Protein AF-A0A2D5EZF1-F1 (afdb_monomer_lite)

pLDDT: mean 83.91, std 13.21, range [35.22, 98.06]

Foldseek 3Di:
DVQLVVLQVQLQVCQLVVVLQSSLVSLQVSLVVCVVVVHPCSLVSQLSSLLSQLLVVHHSLVSLVVSLVVCVVPHDNLSSLLSLLSSLLSCLLVVNLPPRLVSNVVSLVSCCVPPVVSSLLSLLSVLVSCVVLVVPVSSLVSLVCSLVVPDPCVVVSVQSVVCSVPPPPHDDDDRRHNSSVSSSSSSVVCVPCCDPPNDLQKEAELQQQWIQHVVGIDGCVVPQLLSQLRNVQLVCLNVVPPADALVNSCCSRPPPDDDDPVRSVVVLVVSLVVVLVVHCVVFWDQDPGHIHGHSSYHYDD

Radius of gyration: 23.84 Å; chains: 1; bounding box: 46×38×76 Å

Sequence (301 aa):
LAERRLRVLAGDIDSDRGDLRAAASQYEQAARRAEELGLKEALLHRGSAAVARWAAGEDGREALDEVIEALRTHAPPRMAAYFGAYRAMLRAADGDLQGPFEAIADSYPLLLEAYPRVAEVVMLFRGLGELRIGREAIGLRRVEEVAEGGGASEALARELLRWHRSPGEASRGPPRSLEERLLVAAIARGEEPAGADAEARWTVDRDGRWLEGPEGRVSLARRAVLRRLLARLAEAAWQSEGPVDVPTIVEATWPGERLLPDAAAARVYTAVRSLRKLGLEGALHTTGDGYALDPAVRVQG

Secondary structure (DSSP, 8-state):
-HHHHHHHHHHHHHHHHT-HHHHHHHHHHHHHHHHHTT-TTHHHHHHHHHHHHHHTTSS-HHHHHHHHHHHHHHS-HHHHHHHHHHHHHHHHHTT--SSSHHHHHHHHHHHHHH-HHHHHHHHHHHHHHHHHTT-HHHHHHHHHHHHHTT-TTHHHHHHHHHHHHSTT---SS--SSHHHHHHHHHHHTT-S---TTT--S-EEETTSSEEEETTEEEE-TT-HHHHHHHHHHHHHHHHT--PBPHHHHHHHHSTT----HHHHHHHHHHHHHHHIIIIITTTEEEETTEEEE-TTPEEE-

Structure (mmCIF, N/CA/C/O backbone):
data_AF-A0A2D5EZF1-F1
#
_entry.id   AF-A0A2D5EZF1-F1
#
loop_
_atom_site.group_PDB
_atom_site.id
_atom_site.type_symbol
_atom_site.label_atom_id
_atom_site.label_alt_id
_atom_site.label_comp_id
_atom_site.label_asym_id
_atom_site.label_entity_id
_atom_site.label_seq_id
_atom_site.pdbx_PDB_ins_code
_atom_site.Cartn_x
_atom_site.Cartn_y
_atom_site.Cartn_z
_atom_site.occupancy
_atom_site.B_iso_or_equiv
_atom_site.auth_seq_id
_atom_site.auth_comp_id
_atom_site.auth_asym_id
_atom_site.auth_atom_id
_atom_site.pdbx_PDB_model_num
ATOM 1 N N . LEU A 1 1 ? -19.503 3.307 28.597 1.00 76.56 1 LEU A N 1
ATOM 2 C CA . LEU A 1 1 ? -19.432 4.281 27.476 1.00 76.56 1 LEU A CA 1
ATOM 3 C C . LEU A 1 1 ? -18.260 5.262 27.608 1.00 76.56 1 LEU A C 1
ATOM 5 O O . LEU A 1 1 ? -17.445 5.290 26.695 1.00 76.56 1 LEU A O 1
ATOM 9 N N . ALA A 1 2 ? -18.138 6.031 28.701 1.00 83.94 2 ALA A N 1
ATOM 10 C CA . ALA A 1 2 ? -17.037 6.995 28.887 1.00 83.94 2 ALA A CA 1
ATOM 11 C C . ALA A 1 2 ? -15.646 6.334 28.909 1.00 83.94 2 ALA A C 1
ATOM 13 O O . ALA A 1 2 ? -14.765 6.732 28.156 1.00 83.94 2 ALA A O 1
ATOM 14 N N . GLU A 1 3 ? -15.490 5.259 29.681 1.00 83.94 3 GLU A N 1
ATOM 15 C CA . GLU A 1 3 ? -14.245 4.482 29.761 1.00 83.94 3 GLU A CA 1
ATOM 16 C C . GLU A 1 3 ? -13.774 3.959 28.392 1.00 83.94 3 GLU A C 1
ATOM 18 O O . GLU A 1 3 ? -12.618 4.142 28.033 1.00 83.94 3 GLU A O 1
ATOM 23 N N . ARG A 1 4 ? -14.681 3.405 27.571 1.00 91.88 4 ARG A N 1
ATOM 24 C CA . ARG A 1 4 ? -14.382 2.975 26.189 1.00 91.88 4 ARG A CA 1
ATOM 25 C C . ARG A 1 4 ? -13.784 4.115 25.363 1.00 91.88 4 ARG A C 1
ATOM 27 O O . ARG A 1 4 ? -12.780 3.921 24.695 1.00 91.88 4 ARG A O 1
ATOM 34 N N . ARG A 1 5 ? -14.407 5.299 25.391 1.00 87.19 5 ARG A N 1
ATOM 35 C CA . ARG A 1 5 ? -13.935 6.462 24.619 1.00 87.19 5 ARG A CA 1
ATOM 36 C C . ARG A 1 5 ? -12.554 6.922 25.083 1.00 87.19 5 ARG A C 1
ATOM 38 O O . ARG A 1 5 ? -11.727 7.250 24.244 1.00 87.19 5 ARG A O 1
ATOM 45 N N . LEU A 1 6 ? -12.305 6.899 26.393 1.00 89.69 6 LEU A N 1
ATOM 46 C CA . LEU A 1 6 ? -10.990 7.207 26.956 1.00 89.69 6 LEU A CA 1
ATOM 47 C C . LEU A 1 6 ? -9.926 6.206 26.498 1.00 89.69 6 LEU A C 1
ATOM 49 O O . LEU A 1 6 ? -8.825 6.620 26.163 1.00 89.69 6 LEU A O 1
ATOM 53 N N . ARG A 1 7 ? -10.262 4.912 26.432 1.00 92.38 7 ARG A N 1
ATOM 54 C CA . ARG A 1 7 ? -9.357 3.875 25.913 1.00 92.38 7 ARG A CA 1
ATOM 55 C C . ARG A 1 7 ? -9.017 4.095 24.443 1.00 92.38 7 ARG A C 1
ATOM 57 O O . ARG A 1 7 ? -7.850 4.037 24.096 1.00 92.38 7 ARG A O 1
ATOM 64 N N . VAL A 1 8 ? -10.002 4.398 23.598 1.00 90.50 8 VAL A N 1
ATOM 65 C CA . VAL A 1 8 ? -9.750 4.695 22.174 1.00 90.50 8 VAL A CA 1
ATOM 66 C C . VAL A 1 8 ? -8.819 5.894 22.030 1.00 90.50 8 VAL A C 1
ATOM 68 O O . VAL A 1 8 ? -7.793 5.775 21.380 1.00 90.50 8 VAL A O 1
ATOM 71 N N . LEU A 1 9 ? -9.116 6.998 22.724 1.00 90.81 9 LEU A N 1
ATOM 72 C CA . LEU A 1 9 ? -8.278 8.196 22.681 1.00 90.81 9 LEU A CA 1
ATOM 73 C C . LEU A 1 9 ? -6.854 7.929 23.193 1.00 90.81 9 LEU A C 1
ATOM 75 O O . LEU A 1 9 ? -5.893 8.450 22.640 1.00 90.81 9 LEU A O 1
ATOM 79 N N . ALA A 1 10 ? -6.709 7.122 24.248 1.00 89.38 10 ALA A N 1
ATOM 80 C CA . ALA A 1 10 ? -5.399 6.698 24.731 1.00 89.38 10 ALA A CA 1
ATOM 81 C C . ALA A 1 10 ? -4.659 5.861 23.677 1.00 89.38 10 ALA A C 1
ATOM 83 O O . ALA A 1 10 ? -3.477 6.088 23.457 1.00 89.38 10 ALA A O 1
ATOM 84 N N . GLY A 1 11 ? -5.362 4.955 22.990 1.00 91.19 11 GLY A N 1
ATOM 85 C CA . GLY A 1 11 ? -4.808 4.180 21.882 1.00 91.19 11 GLY A CA 1
ATOM 86 C C . GLY A 1 11 ? -4.329 5.057 20.726 1.00 91.19 11 GLY A C 1
ATOM 87 O O . GLY A 1 11 ? -3.222 4.845 20.233 1.00 91.19 11 GLY A O 1
ATOM 88 N N . ASP A 1 12 ? -5.111 6.072 20.348 1.00 89.06 12 ASP A N 1
ATOM 89 C CA . ASP A 1 12 ? -4.744 7.032 19.300 1.00 89.06 12 ASP A CA 1
ATOM 90 C C . ASP A 1 12 ? -3.466 7.795 19.695 1.00 89.06 12 ASP A C 1
ATOM 92 O O . ASP A 1 12 ? -2.518 7.880 18.917 1.00 89.06 12 ASP A O 1
ATOM 96 N N . ILE A 1 13 ? -3.394 8.271 20.945 1.00 88.38 13 ILE A N 1
ATOM 97 C CA . ILE A 1 13 ? -2.223 8.978 21.487 1.00 88.38 13 ILE A CA 1
ATOM 98 C C . ILE A 1 13 ? -0.984 8.075 21.531 1.00 88.38 13 ILE A C 1
ATOM 100 O O . ILE A 1 13 ? 0.102 8.512 21.151 1.00 88.38 13 ILE A O 1
ATOM 104 N N . ASP A 1 14 ? -1.123 6.838 22.009 1.00 90.12 14 ASP A N 1
ATOM 105 C CA . ASP A 1 14 ? -0.018 5.879 22.092 1.00 90.12 14 ASP A CA 1
ATOM 106 C C . ASP A 1 14 ? 0.485 5.526 20.677 1.00 90.12 14 ASP A C 1
ATOM 108 O O . ASP A 1 14 ? 1.690 5.501 20.422 1.00 90.12 14 ASP A O 1
ATOM 112 N N . SER A 1 15 ? -0.427 5.360 19.714 1.00 88.56 15 SER A N 1
ATOM 113 C CA . SER A 1 15 ? -0.114 5.137 18.296 1.00 88.56 15 SER A CA 1
ATOM 114 C C . SER A 1 15 ? 0.646 6.321 17.678 1.00 88.56 15 SER A C 1
ATOM 116 O O . SER A 1 15 ? 1.695 6.149 17.042 1.00 88.56 15 SER A O 1
ATOM 118 N N . ASP A 1 16 ? 0.184 7.543 17.943 1.00 84.75 16 ASP A N 1
ATOM 119 C CA . ASP A 1 16 ? 0.824 8.790 17.515 1.00 84.75 16 ASP A CA 1
ATOM 120 C C . ASP A 1 16 ? 2.150 9.074 18.230 1.00 84.75 16 ASP A C 1
ATOM 122 O O . ASP A 1 16 ? 2.918 9.917 17.770 1.00 84.75 16 ASP A O 1
ATOM 126 N N . ARG A 1 17 ? 2.479 8.357 19.309 1.00 85.12 17 ARG A N 1
ATOM 127 C CA . ARG A 1 17 ? 3.810 8.374 19.944 1.00 85.12 17 ARG A CA 1
ATOM 128 C C . ARG A 1 17 ? 4.721 7.248 19.467 1.00 85.12 17 ARG A C 1
ATOM 130 O O . ARG A 1 17 ? 5.933 7.340 19.638 1.00 85.12 17 ARG A O 1
ATOM 137 N N . GLY A 1 18 ? 4.160 6.234 18.812 1.00 86.56 18 GLY A N 1
ATOM 138 C CA . GLY A 1 18 ? 4.879 5.028 18.405 1.00 86.56 18 GLY A CA 1
ATOM 139 C C . GLY A 1 18 ? 4.909 3.935 19.478 1.00 86.56 18 GLY A C 1
ATOM 140 O O . GLY A 1 18 ? 5.578 2.923 19.284 1.00 86.56 18 GLY A O 1
ATOM 141 N N . ASP A 1 19 ? 4.152 4.083 20.565 1.00 92.94 19 ASP A N 1
ATOM 142 C CA . ASP A 1 19 ? 3.987 3.073 21.614 1.00 92.94 19 ASP A CA 1
ATOM 143 C C . ASP A 1 19 ? 2.961 2.010 21.173 1.00 92.94 19 ASP A C 1
ATOM 145 O O . ASP A 1 19 ? 1.927 1.784 21.801 1.00 92.94 19 ASP A O 1
ATOM 149 N N . LEU A 1 20 ? 3.234 1.341 20.050 1.00 94.25 20 LEU A N 1
ATOM 150 C CA . LEU A 1 20 ? 2.255 0.534 19.306 1.00 94.25 20 LEU A CA 1
ATOM 151 C C . LEU A 1 20 ? 1.687 -0.651 20.104 1.00 94.25 20 LEU A C 1
ATOM 153 O O . LEU A 1 20 ? 0.509 -0.980 19.972 1.00 94.25 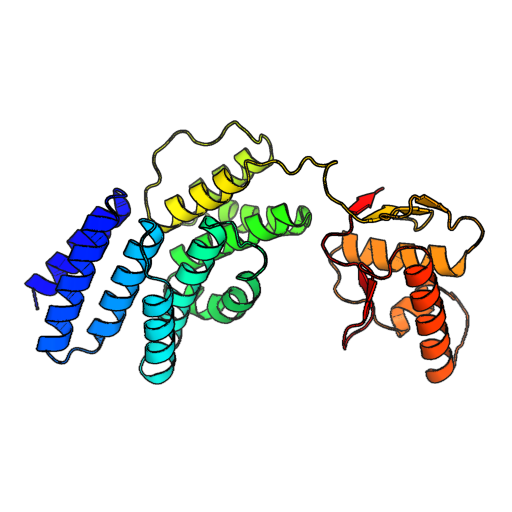20 LEU A O 1
ATOM 157 N N . ARG A 1 21 ? 2.483 -1.251 20.997 1.00 95.69 21 ARG A N 1
ATOM 158 C CA . ARG A 1 21 ? 2.002 -2.291 21.926 1.00 95.69 21 ARG A CA 1
ATOM 159 C C . ARG A 1 21 ? 1.019 -1.743 22.958 1.00 95.69 21 ARG A C 1
ATOM 161 O O . ARG A 1 21 ? 0.035 -2.404 23.290 1.00 95.69 21 ARG A O 1
ATOM 168 N N . ALA A 1 22 ? 1.283 -0.540 23.469 1.00 94.62 22 ALA A N 1
ATOM 169 C CA . ALA A 1 22 ? 0.370 0.127 24.388 1.00 94.62 22 ALA A CA 1
ATOM 170 C C . ALA A 1 22 ? -0.929 0.474 23.654 1.00 94.62 22 ALA A C 1
ATOM 172 O O . ALA A 1 22 ? -2.001 0.089 24.123 1.00 94.62 22 ALA A O 1
ATOM 173 N N . ALA A 1 23 ? -0.825 1.048 22.452 1.00 95.94 23 ALA A N 1
ATOM 174 C CA . ALA A 1 23 ? -1.968 1.349 21.597 1.00 95.94 23 ALA A CA 1
ATOM 175 C C . ALA A 1 23 ? -2.846 0.114 21.344 1.00 95.94 23 ALA A C 1
ATOM 177 O O . ALA A 1 23 ? -4.051 0.147 21.602 1.00 95.94 23 ALA A O 1
ATOM 178 N N . ALA A 1 24 ? -2.236 -1.006 20.935 1.00 97.19 24 ALA A N 1
ATOM 179 C CA . ALA A 1 24 ? -2.923 -2.282 20.749 1.00 97.19 24 ALA A CA 1
ATOM 180 C C . ALA A 1 24 ? -3.707 -2.699 22.001 1.00 97.19 24 ALA A C 1
ATOM 182 O O . ALA A 1 24 ? -4.905 -2.968 21.920 1.00 97.19 24 ALA A O 1
ATOM 183 N N . SER A 1 25 ? -3.067 -2.671 23.174 1.00 97.31 25 SER A N 1
ATOM 184 C CA . SER A 1 25 ? -3.716 -3.008 24.445 1.00 97.31 25 SER A CA 1
ATOM 185 C C . SER A 1 25 ? -4.907 -2.096 24.767 1.00 97.31 25 SER A C 1
ATOM 187 O O . SER A 1 25 ? -5.943 -2.579 25.239 1.00 97.31 25 SER A O 1
ATOM 189 N N . GLN A 1 26 ? -4.807 -0.789 24.495 1.00 97.56 26 GLN A N 1
ATOM 190 C CA . GLN A 1 26 ? -5.923 0.140 24.699 1.00 97.56 26 GLN A CA 1
ATOM 191 C C . GLN A 1 26 ? -7.100 -0.176 23.766 1.00 97.56 26 GLN A C 1
ATOM 193 O O . GLN A 1 26 ? -8.249 -0.227 24.220 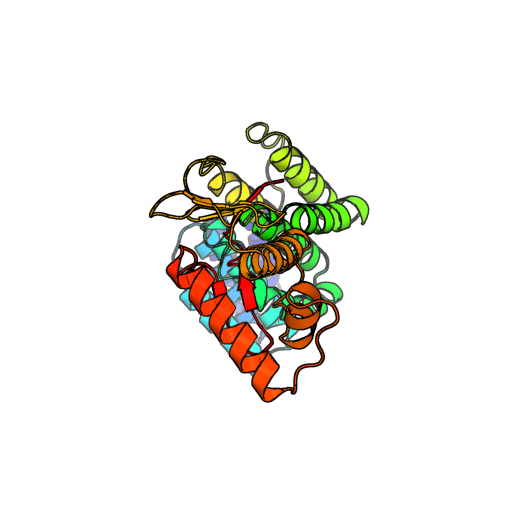1.00 97.56 26 GLN A O 1
ATOM 198 N N . TYR A 1 27 ? -6.829 -0.438 22.485 1.00 97.69 27 TYR A N 1
ATOM 199 C CA . TYR A 1 27 ? -7.859 -0.792 21.509 1.00 97.69 27 TYR A CA 1
ATOM 200 C C . TYR A 1 27 ? -8.529 -2.129 21.830 1.00 97.69 27 TYR A C 1
ATOM 202 O O . TYR A 1 27 ? -9.753 -2.223 21.766 1.00 97.69 27 TYR A O 1
ATOM 210 N N . GLU A 1 28 ? -7.776 -3.143 22.260 1.00 97.06 28 GLU A N 1
ATOM 211 C CA . GLU A 1 28 ? -8.339 -4.430 22.683 1.00 97.06 28 GLU A CA 1
ATOM 212 C C . GLU A 1 28 ? -9.256 -4.281 23.906 1.00 97.06 28 GLU A C 1
ATOM 214 O O . GLU A 1 28 ? -10.323 -4.892 23.975 1.00 97.06 28 GLU A O 1
ATOM 219 N N . GLN A 1 29 ? -8.878 -3.441 24.874 1.00 97.06 29 GLN A N 1
ATOM 220 C CA . GLN A 1 29 ? -9.728 -3.135 26.027 1.00 97.06 29 GLN A CA 1
ATOM 221 C C . GLN A 1 29 ? -11.002 -2.389 25.609 1.00 97.06 29 GLN A C 1
ATOM 223 O O . GLN A 1 29 ? -12.090 -2.698 26.103 1.00 97.06 29 GLN A O 1
ATOM 228 N N . ALA A 1 30 ? -10.894 -1.441 24.673 1.00 96.88 30 ALA A N 1
ATOM 229 C CA . ALA A 1 30 ? -12.051 -0.752 24.108 1.00 96.88 30 ALA A CA 1
ATOM 230 C C . ALA A 1 30 ? -12.979 -1.711 23.344 1.00 96.88 30 ALA A C 1
ATOM 232 O O . ALA A 1 30 ? -14.201 -1.606 23.479 1.00 96.88 30 ALA A O 1
ATOM 233 N N . ALA A 1 31 ? -12.410 -2.654 22.587 1.00 96.69 31 ALA A N 1
ATOM 234 C CA . ALA A 1 31 ? -13.133 -3.690 21.860 1.00 96.69 31 ALA A CA 1
ATOM 235 C C . ALA A 1 31 ? -13.916 -4.597 22.811 1.00 96.69 31 ALA A C 1
ATOM 237 O O . ALA A 1 31 ? -15.139 -4.650 22.703 1.00 96.69 31 ALA A O 1
ATOM 238 N N . ARG A 1 32 ? -13.248 -5.202 23.805 1.00 96.75 32 ARG A N 1
ATOM 239 C CA . ARG A 1 32 ? -13.901 -6.053 24.817 1.00 96.75 32 ARG A CA 1
ATOM 240 C C . ARG A 1 32 ? -15.056 -5.324 25.495 1.00 96.75 32 ARG A C 1
ATOM 242 O O . ARG A 1 32 ? -16.159 -5.851 25.604 1.00 96.75 32 ARG A O 1
ATOM 249 N N . ARG A 1 33 ? -14.843 -4.059 25.872 1.00 95.88 33 ARG A N 1
ATOM 250 C CA . ARG A 1 33 ? -15.896 -3.267 26.513 1.00 95.88 33 ARG A CA 1
ATOM 251 C C . ARG A 1 33 ? -17.068 -2.958 25.580 1.00 95.88 33 ARG A C 1
ATOM 253 O O . ARG A 1 33 ? -18.195 -2.827 26.047 1.00 95.88 33 ARG A O 1
ATOM 260 N N . ALA A 1 34 ? -16.822 -2.781 24.284 1.00 94.50 34 ALA A N 1
ATOM 261 C CA . ALA A 1 34 ? -17.880 -2.592 23.297 1.00 94.50 34 ALA A CA 1
ATOM 262 C C . ALA A 1 34 ? -18.674 -3.888 23.061 1.00 94.50 34 ALA A C 1
ATOM 264 O O . ALA A 1 34 ? -19.898 -3.820 22.978 1.00 94.50 34 ALA A O 1
ATOM 265 N N . GLU A 1 35 ? -18.006 -5.045 23.030 1.00 94.94 35 GLU A N 1
ATOM 266 C CA . GLU A 1 35 ? -18.637 -6.368 22.899 1.00 94.94 35 GLU A CA 1
ATOM 267 C C . GLU A 1 35 ? -19.551 -6.680 24.087 1.00 94.94 35 GLU A C 1
ATOM 269 O O . GLU A 1 35 ? -20.714 -7.022 23.885 1.00 94.94 35 GLU A O 1
ATOM 274 N N . GLU A 1 36 ? -19.079 -6.459 25.319 1.00 95.75 36 GLU A N 1
ATOM 275 C CA . GLU A 1 36 ? -19.886 -6.606 26.544 1.00 95.75 36 GLU A CA 1
ATOM 276 C C . GLU A 1 36 ? -21.166 -5.758 26.526 1.00 95.75 36 GLU A C 1
ATOM 278 O O . GLU A 1 36 ? -22.164 -6.098 27.159 1.00 95.75 36 GLU A O 1
ATOM 283 N N . LEU A 1 37 ? -21.127 -4.625 25.823 1.00 94.38 37 LEU A N 1
ATOM 284 C CA . LEU A 1 37 ? -22.245 -3.696 25.689 1.00 94.38 37 LEU A CA 1
ATOM 285 C C . LEU A 1 37 ? -23.087 -3.953 24.426 1.00 94.38 37 LEU A C 1
ATOM 287 O O . LEU A 1 37 ? -24.026 -3.199 24.174 1.00 94.38 37 LEU A O 1
ATOM 291 N N . GLY A 1 38 ? -22.757 -4.971 23.623 1.00 92.69 38 GLY A N 1
ATOM 292 C CA . GLY A 1 38 ? -23.451 -5.293 22.372 1.00 92.69 38 GLY A CA 1
ATOM 293 C C . GLY A 1 38 ? -23.316 -4.215 21.290 1.00 92.69 38 GLY A C 1
ATOM 294 O O . GLY A 1 38 ? -24.211 -4.049 20.460 1.00 92.69 38 GLY A O 1
ATOM 295 N N . LEU A 1 39 ? -22.231 -3.437 21.315 1.00 91.75 39 LEU A N 1
ATOM 296 C CA . LEU A 1 39 ? -22.015 -2.301 20.420 1.00 91.75 39 LEU A CA 1
ATOM 297 C C . LEU A 1 39 ? -21.287 -2.734 19.145 1.00 91.75 39 LEU A C 1
ATOM 299 O O . LEU A 1 39 ? -20.261 -3.412 19.195 1.00 91.75 39 LEU A O 1
ATOM 303 N N . LYS A 1 40 ? -21.777 -2.274 17.988 1.00 86.81 40 LYS A N 1
ATOM 304 C CA . LYS A 1 40 ? -21.209 -2.616 16.672 1.00 86.81 40 LYS A CA 1
ATOM 305 C C . LYS A 1 40 ? -19.787 -2.079 16.482 1.00 86.81 40 LYS A C 1
ATOM 307 O O . LYS A 1 40 ? -19.018 -2.637 15.705 1.00 86.81 40 LYS A O 1
ATOM 312 N N . GLU A 1 41 ? -19.412 -1.029 17.211 1.00 88.94 41 GLU A N 1
ATOM 313 C CA . GLU A 1 41 ? -18.070 -0.436 17.167 1.00 88.94 41 GLU A CA 1
ATOM 314 C C . GLU A 1 41 ? -16.971 -1.356 17.719 1.00 88.94 41 GLU A C 1
ATOM 316 O O . GLU A 1 41 ? -15.793 -1.072 17.511 1.00 88.94 41 GLU A O 1
ATOM 321 N N . ALA A 1 42 ? -17.327 -2.472 18.365 1.00 94.25 42 ALA A N 1
ATOM 322 C CA . ALA A 1 42 ? -16.379 -3.514 18.751 1.00 94.25 42 ALA A CA 1
ATOM 323 C C . ALA A 1 42 ? -15.469 -3.940 17.589 1.00 94.25 42 ALA A C 1
ATOM 325 O O . ALA A 1 42 ? -14.253 -4.015 17.757 1.00 94.25 42 ALA A O 1
ATOM 326 N N . LEU A 1 43 ? -16.045 -4.131 16.396 1.00 94.12 43 LEU A N 1
ATOM 327 C CA . LEU A 1 43 ? -15.295 -4.507 15.194 1.00 94.12 43 LEU A CA 1
ATOM 328 C C . LEU A 1 43 ? -14.261 -3.447 14.796 1.00 94.12 43 LEU A C 1
ATOM 330 O O . LEU A 1 43 ? -13.155 -3.795 14.394 1.00 94.12 43 LEU A O 1
ATOM 334 N N . LEU A 1 44 ? -14.585 -2.160 14.958 1.00 94.25 44 LEU A N 1
ATOM 335 C CA . LEU A 1 44 ? -13.659 -1.069 14.644 1.00 94.25 44 LEU A CA 1
ATOM 336 C C . LEU A 1 44 ? -12.464 -1.083 15.601 1.00 94.25 44 LEU A C 1
ATOM 338 O O . LEU A 1 44 ? -11.321 -0.992 15.169 1.00 94.25 44 LEU A O 1
ATOM 342 N N . HIS A 1 45 ? -12.718 -1.258 16.899 1.00 96.25 45 HIS A N 1
ATOM 343 C CA . HIS A 1 45 ? -11.653 -1.315 17.900 1.00 96.25 45 HIS A CA 1
ATOM 344 C C . HIS A 1 45 ? -10.775 -2.565 17.742 1.00 96.25 45 HIS A C 1
ATOM 346 O O . HIS A 1 45 ? -9.560 -2.475 17.906 1.00 96.25 45 HIS A O 1
ATOM 352 N N . ARG A 1 46 ? -11.352 -3.709 17.344 1.00 97.25 46 ARG A N 1
ATOM 353 C CA . ARG A 1 46 ? -10.577 -4.904 16.966 1.00 97.25 46 ARG A CA 1
ATOM 354 C C . ARG A 1 46 ? -9.680 -4.645 15.758 1.00 97.25 46 ARG A C 1
ATOM 356 O O . ARG A 1 46 ? -8.522 -5.048 15.780 1.00 97.25 46 ARG A O 1
ATOM 363 N N . GLY A 1 47 ? -10.185 -3.944 14.743 1.00 96.94 47 GLY A N 1
ATOM 364 C CA . GLY A 1 47 ? -9.389 -3.543 13.583 1.00 96.94 47 GLY A CA 1
ATOM 365 C C . GLY A 1 47 ? -8.200 -2.665 13.973 1.00 96.94 47 GLY A C 1
ATOM 366 O O . GLY A 1 47 ? -7.072 -2.966 13.593 1.00 96.94 47 GLY A O 1
ATOM 367 N N . SER A 1 48 ? -8.420 -1.631 14.793 1.00 97.25 48 SER A N 1
ATOM 368 C CA . SER A 1 48 ? -7.341 -0.757 15.283 1.00 97.25 48 SER A CA 1
ATOM 369 C C . SER A 1 48 ? -6.306 -1.518 16.118 1.00 97.25 48 SER A C 1
ATOM 371 O O . SER A 1 48 ? -5.108 -1.287 15.966 1.00 97.25 48 SER A O 1
ATOM 373 N N . ALA A 1 49 ? -6.742 -2.470 16.951 1.00 97.88 49 ALA A N 1
ATOM 374 C CA . ALA A 1 49 ? -5.839 -3.350 17.692 1.00 97.88 49 ALA A CA 1
ATOM 375 C C . ALA A 1 49 ? -4.979 -4.216 16.759 1.00 97.88 49 ALA A C 1
ATOM 377 O O . ALA A 1 49 ? -3.766 -4.290 16.939 1.00 97.88 49 ALA A O 1
ATOM 378 N N . ALA A 1 50 ? -5.590 -4.839 15.748 1.00 98.06 50 ALA A N 1
ATOM 379 C CA . ALA A 1 50 ? -4.889 -5.680 14.781 1.00 98.06 50 ALA A CA 1
ATOM 380 C C . ALA A 1 50 ? -3.858 -4.881 13.963 1.00 98.06 50 ALA A C 1
ATOM 382 O O . ALA A 1 50 ? -2.720 -5.324 13.800 1.00 98.06 50 ALA A O 1
ATOM 383 N N . VAL A 1 51 ? -4.223 -3.668 13.531 1.00 97.00 51 VAL A N 1
ATOM 384 C CA . VAL A 1 51 ? -3.311 -2.715 12.876 1.00 97.00 51 VAL A CA 1
ATOM 385 C C . VAL A 1 51 ? -2.128 -2.372 13.784 1.00 97.00 51 VAL A C 1
ATOM 387 O O . VAL A 1 51 ? -0.982 -2.476 13.351 1.00 97.00 51 VAL A O 1
ATOM 390 N N . ALA A 1 52 ? -2.383 -2.004 15.044 1.00 96.69 52 ALA A N 1
ATOM 391 C CA . ALA A 1 52 ? -1.331 -1.633 15.990 1.00 96.69 52 ALA A CA 1
ATOM 392 C C . ALA A 1 52 ? -0.386 -2.806 16.310 1.00 96.69 52 ALA A C 1
ATOM 394 O O . ALA A 1 52 ? 0.825 -2.610 16.380 1.00 96.69 52 ALA A O 1
ATOM 395 N N . ARG A 1 53 ? -0.915 -4.031 16.436 1.00 96.81 53 ARG A N 1
ATOM 396 C CA . ARG A 1 53 ? -0.115 -5.253 16.639 1.00 96.81 53 ARG A CA 1
ATOM 397 C C . ARG A 1 53 ? 0.799 -5.533 15.459 1.00 96.81 53 ARG A C 1
ATOM 399 O O . ARG A 1 53 ? 1.998 -5.702 15.653 1.00 96.81 53 ARG A O 1
ATOM 406 N N . TRP A 1 54 ? 0.260 -5.514 14.242 1.00 95.44 54 TRP A N 1
ATOM 407 C CA . TRP A 1 54 ? 1.082 -5.727 13.055 1.00 95.44 54 TRP A CA 1
ATOM 408 C C . TRP A 1 54 ? 2.143 -4.630 12.915 1.00 95.44 54 TRP A C 1
ATOM 410 O O . TRP A 1 54 ? 3.318 -4.934 12.727 1.00 95.44 54 TRP A O 1
ATOM 420 N N . ALA A 1 55 ? 1.779 -3.364 13.122 1.00 93.62 55 ALA A N 1
ATOM 421 C CA . ALA A 1 55 ? 2.746 -2.269 13.119 1.00 93.62 55 ALA A CA 1
ATOM 422 C C . ALA A 1 55 ? 3.849 -2.440 14.190 1.00 93.62 55 ALA A C 1
ATOM 424 O O . ALA A 1 55 ? 4.981 -2.013 13.975 1.00 93.62 55 ALA A O 1
ATOM 425 N N . ALA A 1 56 ? 3.544 -3.082 15.325 1.00 92.38 56 ALA A N 1
ATOM 426 C CA . ALA A 1 56 ? 4.504 -3.422 16.378 1.00 92.38 56 ALA A CA 1
ATOM 427 C C . ALA A 1 56 ? 5.386 -4.650 16.057 1.00 92.38 56 ALA A C 1
ATOM 429 O O . ALA A 1 56 ? 6.214 -5.037 16.886 1.00 92.38 56 ALA A O 1
ATOM 430 N N . GLY A 1 57 ? 5.212 -5.274 14.886 1.00 90.94 57 GLY A N 1
ATOM 431 C CA . GLY A 1 57 ? 5.899 -6.505 14.487 1.00 90.94 57 GLY A CA 1
ATOM 432 C C . GLY A 1 57 ? 5.314 -7.777 15.109 1.00 90.94 57 GLY A C 1
ATOM 433 O O . GLY A 1 57 ? 5.973 -8.814 15.113 1.00 90.94 57 GLY A O 1
ATOM 434 N N . GLU A 1 58 ? 4.104 -7.707 15.663 1.00 93.06 58 GLU A N 1
ATOM 435 C CA . GLU A 1 58 ? 3.383 -8.849 16.226 1.00 93.06 58 GLU A CA 1
ATOM 436 C C . GLU A 1 58 ? 2.390 -9.430 15.215 1.00 93.06 58 GLU A C 1
ATOM 438 O O . GLU A 1 58 ? 2.053 -8.807 14.206 1.00 93.06 58 GLU A O 1
ATOM 443 N N . ASP A 1 59 ? 1.884 -10.632 15.493 1.00 89.19 59 ASP A N 1
ATOM 444 C CA . ASP A 1 59 ? 0.834 -11.207 14.663 1.00 89.19 59 ASP A CA 1
ATOM 445 C C . ASP A 1 59 ? -0.485 -10.436 14.847 1.00 89.19 59 ASP A C 1
ATOM 447 O O . ASP A 1 59 ? -1.045 -10.345 15.951 1.00 89.19 59 ASP A O 1
ATOM 451 N N . GLY A 1 60 ? -0.943 -9.849 13.743 1.00 91.50 60 GLY A N 1
ATOM 452 C CA . GLY A 1 60 ? -2.212 -9.136 13.605 1.00 91.50 60 GLY A CA 1
ATOM 453 C C . GLY A 1 60 ? -2.800 -9.220 12.193 1.00 91.50 60 GLY A C 1
ATOM 454 O O . GLY A 1 60 ? -3.817 -8.585 11.928 1.00 91.50 60 GLY A O 1
ATOM 455 N N . ARG A 1 61 ? -2.183 -9.985 11.279 1.00 92.25 61 ARG A N 1
ATOM 456 C CA . ARG A 1 61 ? -2.581 -10.039 9.859 1.00 92.25 61 ARG A CA 1
ATOM 457 C C . ARG A 1 61 ? -3.922 -10.743 9.685 1.00 92.25 61 ARG A C 1
ATOM 459 O O . ARG A 1 61 ? -4.844 -10.161 9.123 1.00 92.25 61 ARG A O 1
ATOM 466 N N . GLU A 1 62 ? -4.032 -11.953 10.227 1.00 92.06 62 GLU A N 1
ATOM 467 C CA . GLU A 1 62 ? -5.252 -12.765 10.161 1.00 92.06 62 GLU A CA 1
ATOM 468 C C . GLU A 1 62 ? -6.418 -12.060 10.864 1.00 92.06 62 GLU A C 1
ATOM 470 O O . GLU A 1 62 ? -7.487 -11.889 10.284 1.00 92.06 62 GLU A O 1
ATOM 475 N N . ALA A 1 63 ? -6.177 -11.520 12.063 1.00 94.81 63 ALA A N 1
ATOM 476 C CA . ALA A 1 63 ? -7.179 -10.755 12.803 1.00 94.81 63 ALA A CA 1
ATOM 477 C C . ALA A 1 63 ? -7.675 -9.515 12.034 1.00 94.81 63 ALA A C 1
ATOM 479 O O . ALA A 1 63 ? -8.857 -9.173 12.105 1.00 94.81 63 ALA A O 1
ATOM 480 N N . LEU A 1 64 ? -6.792 -8.829 11.299 1.00 95.38 64 LEU A N 1
ATOM 481 C CA . LEU A 1 64 ? -7.182 -7.694 10.464 1.00 95.38 64 LEU A CA 1
ATOM 482 C C . LEU A 1 64 ? -8.013 -8.144 9.254 1.00 95.38 64 LEU A C 1
ATOM 484 O O . LEU A 1 64 ? -9.007 -7.494 8.930 1.00 95.38 64 LEU A O 1
ATOM 488 N N . ASP A 1 65 ? -7.642 -9.255 8.615 1.00 93.88 65 ASP A N 1
ATOM 489 C CA . ASP A 1 65 ? -8.388 -9.826 7.490 1.00 93.88 65 ASP A CA 1
ATOM 490 C C . ASP A 1 65 ? -9.802 -10.271 7.909 1.00 93.88 65 ASP A C 1
ATOM 492 O O . ASP A 1 65 ? -10.773 -9.938 7.225 1.00 93.88 65 ASP A O 1
ATOM 496 N N . GLU A 1 66 ? -9.947 -10.913 9.072 1.00 95.56 66 GLU A N 1
ATOM 497 C CA . GLU A 1 66 ? -11.253 -11.257 9.655 1.00 95.56 66 GLU A CA 1
ATOM 498 C C . GLU A 1 66 ? -12.126 -10.020 9.902 1.00 95.56 66 GLU A C 1
ATOM 500 O O . GLU A 1 66 ? -13.319 -10.013 9.588 1.00 95.56 66 GLU A O 1
ATOM 505 N N . VAL A 1 67 ? -11.541 -8.952 10.458 1.00 96.25 67 VAL A N 1
ATOM 506 C CA . VAL A 1 67 ? -12.265 -7.698 10.711 1.00 96.25 67 VAL A CA 1
ATOM 507 C C . VAL A 1 67 ? -12.733 -7.071 9.402 1.00 96.25 67 VAL A C 1
ATOM 509 O O . VAL A 1 67 ? -13.886 -6.648 9.313 1.00 96.25 67 VAL A O 1
ATOM 512 N N . ILE A 1 68 ? -11.873 -7.018 8.382 1.00 93.12 68 ILE A N 1
ATOM 513 C CA . ILE A 1 68 ? -12.235 -6.480 7.064 1.00 93.12 68 ILE A CA 1
ATOM 514 C C . ILE A 1 68 ? -13.425 -7.253 6.487 1.00 93.12 68 ILE A C 1
ATOM 516 O O . ILE A 1 68 ? -14.378 -6.632 6.010 1.00 93.12 68 ILE A O 1
ATOM 520 N N . GLU A 1 69 ? -13.411 -8.583 6.567 1.00 94.12 69 GLU A N 1
ATOM 521 C CA . GLU A 1 69 ? -14.487 -9.419 6.033 1.00 94.12 69 GLU A CA 1
ATOM 522 C C . GLU A 1 69 ? -15.808 -9.248 6.801 1.00 94.12 69 GLU A C 1
ATOM 524 O O . GLU A 1 69 ? -16.878 -9.067 6.206 1.00 94.12 69 GLU A O 1
ATOM 529 N N . ALA A 1 70 ? -15.740 -9.176 8.131 1.00 94.44 70 ALA A N 1
ATOM 530 C CA . ALA A 1 70 ? -16.904 -8.874 8.959 1.00 94.44 70 ALA A CA 1
ATOM 531 C C . ALA A 1 70 ? -17.492 -7.486 8.638 1.00 94.44 70 ALA A C 1
ATOM 533 O O . ALA A 1 70 ? -18.713 -7.322 8.553 1.00 94.44 70 ALA A O 1
ATOM 534 N N . LEU A 1 71 ? -16.639 -6.479 8.418 1.00 93.06 71 LEU A N 1
ATOM 535 C CA . LEU A 1 71 ? -17.070 -5.123 8.074 1.00 93.06 71 LEU A CA 1
ATOM 536 C C . LEU A 1 71 ? -17.714 -5.050 6.688 1.00 93.06 71 LEU A C 1
ATOM 538 O O . LEU A 1 71 ? -18.707 -4.341 6.543 1.00 93.06 71 LEU A O 1
ATOM 542 N N . ARG A 1 72 ? -17.219 -5.798 5.694 1.00 91.69 72 ARG A N 1
ATOM 543 C CA . ARG A 1 72 ? -17.873 -5.889 4.375 1.00 91.69 72 ARG A CA 1
ATOM 544 C C . ARG A 1 72 ? -19.303 -6.409 4.472 1.00 91.69 72 ARG A C 1
ATOM 546 O O . ARG A 1 72 ? -20.165 -5.970 3.719 1.00 91.69 72 ARG A O 1
ATOM 553 N N . THR A 1 73 ? -19.548 -7.313 5.416 1.00 92.50 73 THR A N 1
ATOM 554 C CA . THR A 1 73 ? -20.860 -7.941 5.602 1.00 92.50 73 THR A CA 1
ATOM 555 C C . THR A 1 73 ? -21.813 -7.068 6.426 1.00 92.50 73 THR A C 1
ATOM 557 O O . THR A 1 73 ? -23.022 -7.063 6.188 1.00 92.50 73 THR A O 1
ATOM 560 N N . HIS A 1 74 ? -21.299 -6.329 7.416 1.00 88.44 74 HIS A N 1
ATOM 561 C CA . HIS A 1 74 ? -22.134 -5.746 8.477 1.00 88.44 74 HIS A CA 1
ATOM 562 C C . HIS A 1 74 ? -21.999 -4.231 8.683 1.00 88.44 74 HIS A C 1
ATOM 564 O O . HIS A 1 74 ? -22.711 -3.671 9.526 1.00 88.44 74 HIS A O 1
ATOM 570 N N . ALA A 1 75 ? -21.113 -3.553 7.952 1.00 89.25 75 ALA A N 1
ATOM 571 C CA . ALA A 1 75 ? -20.833 -2.131 8.123 1.00 89.25 75 ALA A CA 1
ATOM 572 C C . ALA A 1 75 ? -20.880 -1.363 6.789 1.00 89.25 75 ALA A C 1
ATOM 574 O O . ALA A 1 75 ? -20.814 -1.959 5.715 1.00 89.25 75 ALA A O 1
ATOM 575 N N . PRO A 1 76 ? -20.991 -0.019 6.826 1.00 90.44 76 PRO A N 1
ATOM 576 C CA . PRO A 1 76 ? -20.857 0.795 5.624 1.00 90.44 76 PRO A CA 1
ATOM 577 C C . PRO A 1 76 ? -19.523 0.515 4.901 1.00 90.44 76 PRO A C 1
ATOM 579 O O . PRO A 1 76 ? -18.495 0.440 5.583 1.00 90.44 76 PRO A O 1
ATOM 582 N N . PRO A 1 77 ? -19.490 0.457 3.552 1.00 88.50 77 PRO A N 1
ATOM 583 C CA . PRO A 1 77 ? -18.304 0.058 2.780 1.00 88.50 77 PRO A CA 1
ATOM 584 C C . PRO A 1 77 ? -17.020 0.824 3.124 1.00 88.50 77 PRO A C 1
ATOM 586 O O . PRO A 1 77 ? -15.935 0.246 3.157 1.00 88.50 77 PRO A O 1
ATOM 589 N N . ARG A 1 78 ? -17.146 2.112 3.473 1.00 88.38 78 ARG A N 1
ATOM 590 C CA . ARG A 1 78 ? -16.021 2.961 3.902 1.00 88.38 78 ARG A CA 1
ATOM 591 C C . ARG A 1 78 ? -15.233 2.408 5.099 1.00 88.38 78 ARG A C 1
ATOM 593 O O . ARG A 1 78 ? -14.050 2.694 5.216 1.00 88.38 78 ARG A O 1
ATOM 600 N N . MET A 1 79 ? -15.857 1.613 5.974 1.00 90.69 79 MET A N 1
ATOM 601 C CA . MET A 1 79 ? -15.180 1.028 7.140 1.00 90.69 79 MET A CA 1
ATOM 602 C C . MET A 1 79 ? -14.253 -0.121 6.737 1.00 90.69 79 MET A C 1
ATOM 604 O O . MET A 1 79 ? -13.125 -0.200 7.216 1.00 90.69 79 MET A O 1
ATOM 608 N N . ALA A 1 80 ? -14.697 -0.985 5.820 1.00 90.31 80 ALA A N 1
ATOM 609 C CA . ALA A 1 80 ? -13.836 -2.020 5.253 1.00 90.31 80 ALA A CA 1
ATOM 610 C C . ALA A 1 80 ? -12.716 -1.401 4.400 1.00 90.31 80 ALA A C 1
ATOM 612 O O . ALA A 1 80 ? -11.575 -1.851 4.473 1.00 90.31 80 ALA A O 1
ATOM 613 N N . ALA A 1 81 ? -13.022 -0.333 3.652 1.00 87.94 81 ALA A N 1
ATOM 614 C CA . ALA A 1 81 ? -12.039 0.433 2.886 1.00 87.94 81 ALA A CA 1
ATOM 615 C C . ALA A 1 81 ? -10.936 1.025 3.784 1.00 87.94 81 ALA A C 1
ATOM 617 O O . ALA A 1 81 ? -9.758 0.911 3.457 1.00 87.94 81 ALA A O 1
ATOM 618 N N . TYR A 1 82 ? -11.304 1.593 4.941 1.00 90.81 82 TYR A N 1
ATOM 619 C CA . TYR A 1 82 ? -10.363 2.136 5.928 1.00 90.81 82 TYR A CA 1
ATOM 620 C C . TYR A 1 82 ? -9.337 1.086 6.378 1.00 90.81 82 TYR A C 1
ATOM 622 O O . TYR A 1 82 ? -8.136 1.289 6.212 1.00 90.81 82 TYR A O 1
ATOM 630 N N . PHE A 1 83 ? -9.782 -0.078 6.858 1.00 92.38 83 PHE A N 1
ATOM 631 C CA . PHE A 1 83 ? -8.857 -1.137 7.287 1.00 92.38 83 PHE A CA 1
ATOM 632 C C . PHE A 1 83 ? -8.134 -1.823 6.122 1.00 92.38 83 PHE A C 1
ATOM 634 O O . PHE A 1 83 ? -6.983 -2.236 6.274 1.00 92.38 83 PHE A O 1
ATOM 641 N N . GLY A 1 84 ? -8.754 -1.881 4.941 1.00 89.69 84 GLY A N 1
ATOM 642 C CA . GLY A 1 84 ? -8.095 -2.301 3.705 1.00 89.69 84 GLY A CA 1
ATOM 643 C C . GLY A 1 84 ? -6.895 -1.415 3.352 1.00 89.69 84 GLY A C 1
ATOM 644 O O . GLY A 1 84 ? -5.849 -1.944 2.971 1.00 89.69 84 GLY A O 1
ATOM 645 N N . ALA A 1 85 ? -7.010 -0.098 3.558 1.00 87.94 85 ALA A N 1
ATOM 646 C CA . ALA A 1 85 ? -5.912 0.853 3.392 1.00 87.94 85 ALA A CA 1
ATOM 647 C C . ALA A 1 85 ? -4.759 0.580 4.372 1.00 87.94 85 ALA A C 1
ATOM 649 O O . ALA A 1 85 ? -3.619 0.461 3.927 1.00 87.94 85 ALA A O 1
ATOM 650 N N . TYR A 1 86 ? -5.022 0.395 5.674 1.00 91.38 86 TYR A N 1
ATOM 651 C CA . TYR A 1 86 ? -3.944 0.063 6.625 1.00 91.38 86 TYR A CA 1
ATOM 652 C C . TYR A 1 86 ? -3.288 -1.272 6.318 1.00 91.38 86 TYR A C 1
ATOM 654 O O . TYR A 1 86 ? -2.067 -1.359 6.367 1.00 91.38 86 TYR A O 1
ATOM 662 N N . ARG A 1 87 ? -4.060 -2.304 5.956 1.00 91.12 87 ARG A N 1
ATOM 663 C CA . ARG A 1 87 ? -3.492 -3.588 5.526 1.00 91.12 87 ARG A CA 1
ATOM 664 C C . ARG A 1 87 ? -2.505 -3.389 4.378 1.00 91.12 87 ARG A C 1
ATOM 666 O O . ARG A 1 87 ? -1.430 -3.980 4.386 1.00 91.12 87 ARG A O 1
ATOM 673 N N . ALA A 1 88 ? -2.856 -2.553 3.407 1.00 84.94 88 ALA A N 1
ATOM 674 C CA . ALA A 1 88 ? -1.988 -2.254 2.281 1.00 84.94 88 ALA A CA 1
ATOM 675 C C . ALA A 1 88 ? -0.728 -1.468 2.688 1.00 84.94 88 ALA A C 1
ATOM 677 O O . ALA A 1 88 ? 0.373 -1.843 2.291 1.00 84.94 88 ALA A O 1
ATOM 678 N N . MET A 1 89 ? -0.868 -0.436 3.527 1.00 87.88 89 MET A N 1
ATOM 679 C CA . MET A 1 89 ? 0.268 0.328 4.061 1.00 87.88 89 MET A CA 1
ATOM 680 C C . MET A 1 89 ? 1.205 -0.538 4.909 1.00 87.88 89 MET A C 1
ATOM 682 O O . MET A 1 89 ? 2.417 -0.389 4.817 1.00 87.88 89 MET A O 1
ATOM 686 N N . LEU A 1 90 ? 0.665 -1.462 5.708 1.00 89.81 90 LEU A N 1
ATOM 687 C CA . LEU A 1 90 ? 1.439 -2.395 6.531 1.00 89.81 90 LEU A CA 1
ATOM 688 C C . LEU A 1 90 ? 2.226 -3.390 5.672 1.00 89.81 90 LEU A C 1
ATOM 690 O O . LEU A 1 90 ? 3.397 -3.624 5.948 1.00 89.81 90 LEU A O 1
ATOM 694 N N . ARG A 1 91 ? 1.634 -3.921 4.591 1.00 85.50 91 ARG A N 1
ATOM 695 C CA . ARG A 1 91 ? 2.362 -4.751 3.609 1.00 85.50 91 ARG A CA 1
ATOM 696 C C . ARG A 1 91 ? 3.490 -3.982 2.932 1.00 85.50 91 ARG A C 1
ATOM 698 O O . ARG A 1 91 ? 4.607 -4.485 2.865 1.00 85.50 91 ARG A O 1
ATOM 705 N N . ALA A 1 92 ? 3.215 -2.749 2.513 1.00 80.31 92 ALA A N 1
ATOM 706 C CA . ALA A 1 92 ? 4.212 -1.868 1.916 1.00 80.31 92 ALA A CA 1
ATOM 707 C C . ALA A 1 92 ? 5.351 -1.540 2.895 1.00 80.31 92 ALA A C 1
ATOM 709 O O . ALA A 1 92 ? 6.522 -1.632 2.532 1.00 80.31 92 ALA A O 1
ATOM 710 N N . ALA A 1 93 ? 5.017 -1.225 4.150 1.00 84.12 93 ALA A N 1
ATOM 711 C CA . ALA A 1 93 ? 5.985 -1.052 5.231 1.00 84.12 93 ALA A CA 1
ATOM 712 C C . ALA A 1 93 ? 6.756 -2.343 5.523 1.00 84.12 93 ALA A C 1
ATOM 714 O O . ALA A 1 93 ? 7.884 -2.267 6.002 1.00 84.12 93 ALA A O 1
ATOM 715 N N . ASP A 1 94 ? 6.181 -3.507 5.203 1.00 84.44 94 ASP A N 1
ATOM 716 C CA . ASP A 1 94 ? 6.853 -4.796 5.280 1.00 84.44 94 ASP A CA 1
ATOM 717 C C . ASP A 1 94 ? 7.753 -5.135 4.078 1.00 84.44 94 ASP A C 1
ATOM 719 O O . ASP A 1 94 ? 8.511 -6.102 4.144 1.00 84.44 94 ASP A O 1
ATOM 723 N N . GLY A 1 95 ? 7.738 -4.310 3.026 1.00 76.38 95 GLY A N 1
ATOM 724 C CA . GLY A 1 95 ? 8.504 -4.497 1.790 1.00 76.38 95 GLY A CA 1
ATOM 725 C C . GLY A 1 95 ? 7.699 -5.104 0.634 1.00 76.38 95 GLY A C 1
ATOM 726 O O . GLY A 1 95 ? 8.183 -5.127 -0.495 1.00 76.38 95 GLY A O 1
ATOM 727 N N . ASP A 1 96 ? 6.457 -5.537 0.871 1.00 76.44 96 ASP A N 1
ATOM 728 C CA . ASP A 1 96 ? 5.539 -5.968 -0.189 1.00 76.44 96 ASP A CA 1
ATOM 729 C C . ASP A 1 96 ? 4.855 -4.746 -0.812 1.00 76.44 96 ASP A C 1
ATOM 731 O O . ASP A 1 96 ? 3.775 -4.312 -0.401 1.00 76.44 96 ASP A O 1
ATOM 735 N N . LEU A 1 97 ? 5.526 -4.178 -1.813 1.00 67.06 97 LEU A N 1
ATOM 736 C CA . LEU A 1 97 ? 5.003 -3.090 -2.635 1.00 67.06 97 LEU A CA 1
ATOM 737 C C . LEU A 1 97 ? 4.277 -3.603 -3.890 1.00 67.06 97 LEU A C 1
ATOM 739 O O . LEU A 1 97 ? 3.589 -2.825 -4.527 1.00 67.06 97 LEU A O 1
ATOM 743 N N . GLN A 1 98 ? 4.379 -4.875 -4.284 1.00 57.84 98 GLN A N 1
ATOM 744 C CA . GLN A 1 98 ? 3.799 -5.331 -5.562 1.00 57.84 98 GLN A CA 1
ATOM 745 C C . GLN A 1 98 ? 2.334 -5.791 -5.454 1.00 57.84 98 GLN A C 1
ATOM 747 O O . GLN A 1 98 ? 1.599 -5.696 -6.432 1.00 57.84 98 GLN A O 1
ATOM 752 N N . GLY A 1 99 ? 1.874 -6.228 -4.279 1.00 54.41 99 GLY A N 1
ATOM 753 C CA . GLY A 1 99 ? 0.495 -6.684 -4.053 1.00 54.41 99 GLY A CA 1
ATOM 754 C C . GLY A 1 99 ? -0.593 -5.651 -3.670 1.00 54.41 99 GLY A C 1
ATOM 755 O O . GLY A 1 99 ? -1.763 -5.929 -3.943 1.00 54.41 99 GLY A O 1
ATOM 756 N N . PRO A 1 100 ? -0.325 -4.493 -3.020 1.00 52.97 100 PRO A N 1
ATOM 757 C CA . PRO A 1 100 ? -1.415 -3.727 -2.386 1.00 52.97 100 PRO A CA 1
ATOM 758 C C . PRO A 1 100 ? -2.137 -2.661 -3.230 1.00 52.97 100 PRO A C 1
ATOM 760 O O . PRO A 1 100 ? -3.133 -2.103 -2.765 1.00 52.97 100 PRO A O 1
ATOM 763 N N . PHE A 1 101 ? -1.663 -2.330 -4.434 1.00 53.19 101 PHE A N 1
ATOM 764 C CA . PHE A 1 101 ? -2.114 -1.116 -5.132 1.00 53.19 101 PHE A CA 1
ATOM 765 C C . PHE A 1 101 ? -3.436 -1.246 -5.898 1.00 53.19 101 PHE A C 1
ATOM 767 O O . PHE A 1 101 ? -4.130 -0.241 -6.059 1.00 53.19 101 PHE A O 1
ATOM 774 N N . GLU A 1 102 ? -3.831 -2.456 -6.298 1.00 50.44 102 GLU A N 1
ATOM 775 C CA . GLU A 1 102 ? -5.140 -2.695 -6.927 1.00 50.44 102 GLU A CA 1
ATOM 776 C C . GLU A 1 102 ? -6.282 -2.565 -5.904 1.00 50.44 102 GLU A C 1
ATOM 778 O O . GLU A 1 102 ? -7.257 -1.860 -6.146 1.00 50.44 102 GLU A O 1
ATOM 783 N N . ALA A 1 103 ? -6.116 -3.121 -4.696 1.00 52.88 103 ALA A N 1
ATOM 784 C CA . ALA A 1 103 ? -7.135 -3.077 -3.636 1.00 52.88 103 ALA A CA 1
ATOM 785 C C . ALA A 1 103 ? -7.389 -1.663 -3.068 1.00 52.88 103 ALA A C 1
ATOM 787 O O . ALA A 1 103 ? -8.459 -1.373 -2.522 1.00 52.88 103 ALA A O 1
ATOM 788 N N . ILE A 1 104 ? -6.394 -0.780 -3.181 1.00 59.19 104 ILE A N 1
ATOM 789 C CA . ILE A 1 104 ? -6.475 0.620 -2.763 1.00 59.19 104 ILE A CA 1
ATOM 790 C C . ILE A 1 104 ? -7.289 1.460 -3.762 1.00 59.19 104 ILE A C 1
ATOM 792 O O . ILE A 1 104 ? -8.024 2.353 -3.336 1.00 59.19 104 ILE A O 1
ATOM 796 N N . ALA A 1 105 ? -7.168 1.194 -5.069 1.00 58.12 105 ALA A N 1
ATOM 797 C CA . ALA A 1 105 ? -7.793 2.003 -6.118 1.00 58.12 105 ALA A CA 1
ATOM 798 C C . ALA A 1 105 ? -9.327 2.008 -6.004 1.00 58.12 105 ALA A C 1
ATOM 800 O O . ALA A 1 105 ? -9.941 3.074 -6.046 1.00 58.12 105 ALA A O 1
ATOM 801 N N . ASP A 1 106 ? -9.920 0.843 -5.740 1.00 60.47 106 ASP A N 1
ATOM 802 C CA . ASP A 1 106 ? -11.370 0.691 -5.554 1.00 60.47 106 ASP A CA 1
ATOM 803 C C . ASP A 1 106 ? -11.876 1.368 -4.271 1.00 60.47 106 ASP A C 1
ATOM 805 O O . ASP A 1 106 ? -13.024 1.805 -4.176 1.00 60.47 106 ASP A O 1
ATOM 809 N N . SER A 1 107 ? -11.003 1.480 -3.269 1.00 68.38 107 SER A N 1
ATOM 810 C CA . SER A 1 107 ? -11.318 2.050 -1.958 1.00 68.38 107 SER A CA 1
ATOM 811 C C . SER A 1 107 ? -11.149 3.572 -1.915 1.00 68.38 107 SER A C 1
ATOM 813 O O . SER A 1 107 ? -11.705 4.226 -1.032 1.00 68.38 107 SER A O 1
ATOM 815 N N . TYR A 1 108 ? -10.403 4.156 -2.858 1.00 75.44 108 TYR A N 1
ATOM 816 C CA . TYR A 1 108 ? -10.004 5.563 -2.822 1.00 75.44 108 TYR A CA 1
ATOM 817 C C . TYR A 1 108 ? -11.179 6.555 -2.792 1.00 75.44 108 TYR A C 1
ATOM 819 O O . TYR A 1 108 ? -11.158 7.427 -1.924 1.00 75.44 108 TYR A O 1
ATOM 827 N N . PRO A 1 109 ? -12.238 6.432 -3.623 1.00 80.50 109 PRO A N 1
ATOM 828 C CA . PRO A 1 109 ? -13.367 7.365 -3.563 1.00 80.50 109 PRO A CA 1
ATOM 829 C C . PRO A 1 109 ? -14.060 7.368 -2.192 1.00 80.50 109 PRO A C 1
ATOM 831 O O . PRO A 1 109 ? -14.413 8.424 -1.673 1.00 80.50 109 PRO A O 1
ATOM 834 N N . LEU A 1 110 ? -14.189 6.189 -1.571 1.00 83.69 110 LEU A N 1
ATOM 835 C CA . LEU A 1 110 ? -14.791 6.030 -0.244 1.00 83.69 110 LEU A CA 1
ATOM 836 C C . LEU A 1 110 ? -13.918 6.636 0.861 1.00 83.69 110 LEU A C 1
ATOM 838 O O . LEU A 1 110 ? -14.438 7.173 1.841 1.00 83.69 110 LEU A O 1
ATOM 842 N N . LEU A 1 111 ? -12.594 6.531 0.720 1.00 84.00 111 LEU A N 1
ATOM 843 C CA . LEU A 1 111 ? -11.636 7.116 1.653 1.00 84.00 111 LEU A CA 1
ATOM 844 C C . LEU A 1 111 ? -11.556 8.632 1.504 1.00 84.00 111 LEU A C 1
ATOM 846 O O . LEU A 1 111 ? -11.501 9.320 2.515 1.00 84.00 111 LEU A O 1
ATOM 850 N N . LEU A 1 112 ? -11.568 9.160 0.281 1.00 84.06 112 LEU A N 1
ATOM 851 C CA . LEU A 1 112 ? -11.452 10.594 0.027 1.00 84.06 112 LEU A CA 1
ATOM 852 C C . LEU A 1 112 ? -12.587 11.380 0.695 1.00 84.06 112 LEU A C 1
ATOM 854 O O . LEU A 1 112 ? -12.345 12.427 1.289 1.00 84.06 112 LEU A O 1
ATOM 858 N N . GLU A 1 113 ? -13.809 10.846 0.647 1.00 82.62 113 GLU A N 1
ATOM 859 C CA . GLU A 1 113 ? -14.979 11.469 1.268 1.00 82.62 113 GLU A CA 1
ATOM 860 C C . GLU A 1 113 ? -14.943 11.391 2.805 1.00 82.62 113 GLU A C 1
ATOM 862 O O . GLU A 1 113 ? -15.236 12.370 3.489 1.00 82.62 113 GLU A O 1
ATOM 867 N N . ALA A 1 114 ? -14.598 10.227 3.365 1.00 85.50 114 ALA A N 1
ATOM 868 C CA . ALA A 1 114 ? -14.756 9.965 4.799 1.00 85.50 114 ALA A CA 1
ATOM 869 C C . ALA A 1 114 ? -13.482 10.186 5.635 1.00 85.50 114 ALA A C 1
ATOM 871 O O . ALA A 1 114 ? -13.568 10.477 6.828 1.00 85.50 114 ALA A O 1
ATOM 872 N N . TYR A 1 115 ? -12.309 10.019 5.025 1.00 86.12 115 TYR A N 1
ATOM 873 C CA . TYR A 1 115 ? -10.996 9.974 5.670 1.00 86.12 115 TYR A CA 1
ATOM 874 C C . TYR A 1 115 ? -9.922 10.638 4.781 1.00 86.12 115 TYR A C 1
ATOM 876 O O . TYR A 1 115 ? -8.961 9.974 4.378 1.00 86.12 115 TYR A O 1
ATOM 884 N N . PRO A 1 116 ? -10.034 11.946 4.475 1.00 83.56 116 PRO A N 1
ATOM 885 C CA . PRO A 1 116 ? -9.191 12.615 3.477 1.00 83.56 116 PRO A CA 1
ATOM 886 C C . PRO A 1 116 ? -7.687 12.482 3.758 1.00 83.56 116 PRO A C 1
ATOM 888 O O . PRO A 1 116 ? -6.913 12.223 2.842 1.00 83.56 116 PRO A O 1
ATOM 891 N N . ARG A 1 117 ? -7.266 12.534 5.031 1.00 83.44 117 ARG A N 1
ATOM 892 C CA . ARG A 1 117 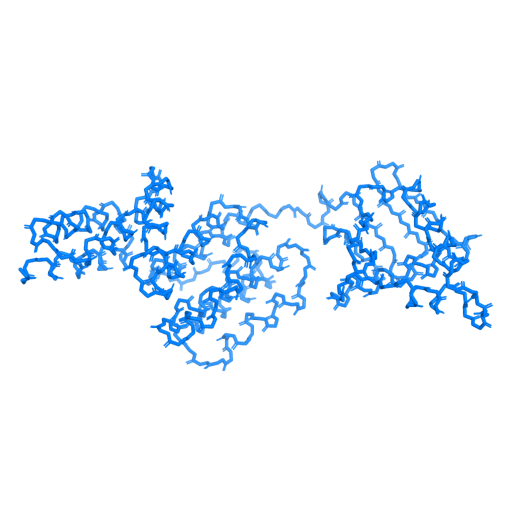? -5.861 12.303 5.416 1.00 83.44 117 ARG A CA 1
ATOM 893 C C . ARG A 1 117 ? -5.376 10.896 5.050 1.00 83.44 117 ARG A C 1
ATOM 895 O O . ARG A 1 117 ? -4.282 10.743 4.521 1.00 83.44 117 ARG A O 1
ATOM 902 N N . VAL A 1 118 ? -6.182 9.865 5.310 1.00 85.00 118 VAL A N 1
ATOM 903 C CA . VAL A 1 118 ? -5.828 8.478 4.961 1.00 85.00 118 VAL A CA 1
ATOM 904 C C . VAL A 1 118 ? -5.753 8.324 3.443 1.00 85.00 118 VAL A C 1
ATOM 906 O O . VAL A 1 118 ? -4.840 7.669 2.949 1.00 85.00 118 VAL A O 1
ATOM 909 N N . ALA A 1 119 ? -6.663 8.963 2.702 1.00 84.94 119 ALA A N 1
ATOM 910 C CA . ALA A 1 119 ? -6.657 8.966 1.241 1.00 84.94 119 ALA A CA 1
ATOM 911 C C . ALA A 1 119 ? -5.396 9.633 0.654 1.00 84.94 119 ALA A C 1
ATOM 913 O O . ALA A 1 119 ? -4.806 9.103 -0.287 1.00 84.94 119 ALA A O 1
ATOM 914 N N . GLU A 1 120 ? -4.947 10.755 1.223 1.00 86.25 120 GLU A N 1
ATOM 915 C CA . GLU A 1 120 ? -3.686 11.405 0.840 1.00 86.25 120 GLU A CA 1
ATOM 916 C C . GLU A 1 120 ? -2.480 10.491 1.085 1.00 86.25 120 GLU A C 1
ATOM 918 O O . GLU A 1 120 ? -1.660 10.300 0.188 1.00 86.25 120 GLU A O 1
ATOM 923 N N . VAL A 1 121 ? -2.374 9.870 2.266 1.00 85.56 121 VAL A N 1
ATOM 924 C CA . VAL A 1 121 ? -1.240 8.978 2.560 1.00 85.56 121 VAL A CA 1
ATOM 925 C C . VAL A 1 121 ? -1.267 7.737 1.670 1.00 85.56 121 VAL A C 1
ATOM 927 O O . VAL A 1 121 ? -0.234 7.331 1.144 1.00 85.56 121 VAL A O 1
ATOM 930 N N . VAL A 1 122 ? -2.449 7.182 1.406 1.00 84.19 122 VAL A N 1
ATOM 931 C CA . VAL A 1 122 ? -2.652 6.141 0.391 1.00 84.19 122 VAL A CA 1
ATOM 932 C C . VAL A 1 122 ? -2.042 6.546 -0.962 1.00 84.19 122 VAL A C 1
ATOM 934 O O . VAL A 1 122 ? -1.347 5.742 -1.589 1.00 84.19 122 VAL A O 1
ATOM 937 N N . MET A 1 123 ? -2.268 7.785 -1.409 1.00 83.06 123 MET A N 1
ATOM 938 C CA . MET A 1 123 ? -1.714 8.286 -2.670 1.00 83.06 123 MET A CA 1
ATOM 939 C C . MET A 1 123 ? -0.190 8.394 -2.632 1.00 83.06 123 MET A C 1
ATOM 941 O O . MET A 1 123 ? 0.458 8.086 -3.632 1.00 83.06 123 MET A O 1
ATOM 945 N N . LEU A 1 124 ? 0.392 8.735 -1.480 1.00 87.62 124 LEU A N 1
ATOM 946 C CA . LEU A 1 124 ? 1.845 8.738 -1.292 1.00 87.62 124 LEU A CA 1
ATOM 947 C C . LEU A 1 124 ? 2.446 7.332 -1.364 1.00 87.62 124 LEU A C 1
ATOM 949 O O . LEU A 1 124 ? 3.447 7.141 -2.051 1.00 87.62 124 LEU A O 1
ATOM 953 N N . PHE A 1 125 ? 1.815 6.333 -0.741 1.00 84.69 125 PHE A N 1
ATOM 954 C CA . PHE A 1 125 ? 2.227 4.931 -0.880 1.00 84.69 125 PHE A CA 1
ATOM 955 C C . PHE A 1 125 ? 2.133 4.450 -2.329 1.00 84.69 125 PHE A C 1
ATOM 957 O O . PHE A 1 125 ? 3.032 3.761 -2.810 1.00 84.69 125 PHE A O 1
ATOM 964 N N . ARG A 1 126 ? 1.072 4.842 -3.046 1.00 81.19 126 ARG A N 1
ATOM 965 C CA . ARG A 1 126 ? 0.928 4.543 -4.475 1.00 81.19 126 ARG A CA 1
ATOM 966 C C . ARG A 1 126 ? 2.032 5.206 -5.295 1.00 81.19 126 ARG A C 1
ATOM 968 O O . ARG A 1 126 ? 2.601 4.558 -6.163 1.00 81.19 126 ARG A O 1
ATOM 975 N N . GLY A 1 127 ? 2.349 6.470 -5.018 1.00 81.75 127 GLY A N 1
ATOM 976 C CA . GLY A 1 127 ? 3.475 7.173 -5.631 1.00 81.75 127 GLY A CA 1
ATOM 977 C C . GLY A 1 127 ? 4.791 6.427 -5.409 1.00 81.75 127 GLY A C 1
ATOM 978 O O . GLY A 1 127 ? 5.468 6.091 -6.375 1.00 81.75 127 GLY A O 1
ATOM 979 N N . LEU A 1 128 ? 5.095 6.073 -4.156 1.00 81.00 128 LEU A N 1
ATOM 980 C CA . LEU A 1 128 ? 6.284 5.305 -3.774 1.00 81.00 128 LEU A CA 1
ATOM 981 C C . LEU A 1 128 ? 6.381 3.958 -4.507 1.00 81.00 128 LEU A C 1
ATOM 983 O O . LEU A 1 128 ? 7.458 3.591 -4.973 1.00 81.00 128 LEU A O 1
ATOM 987 N N . GLY A 1 129 ? 5.267 3.235 -4.632 1.00 76.88 129 GLY A N 1
ATOM 988 C CA . GLY A 1 129 ? 5.208 1.983 -5.382 1.00 76.88 129 GLY A CA 1
ATOM 989 C C . GLY A 1 129 ? 5.601 2.140 -6.847 1.00 76.88 129 GLY A C 1
ATOM 990 O O . GLY A 1 129 ? 6.430 1.386 -7.346 1.00 76.88 129 GLY A O 1
ATOM 991 N N . GLU A 1 130 ? 5.054 3.153 -7.520 1.00 77.50 130 GLU A N 1
ATOM 992 C CA . GLU A 1 130 ? 5.354 3.437 -8.931 1.00 77.50 130 GLU A CA 1
ATOM 993 C C . GLU A 1 130 ? 6.808 3.870 -9.124 1.00 77.50 130 GLU A C 1
ATOM 995 O O . GLU A 1 130 ? 7.464 3.394 -10.049 1.00 77.50 130 GLU A O 1
ATOM 1000 N N . LEU A 1 131 ? 7.339 4.707 -8.221 1.00 76.56 131 LEU A N 1
ATOM 1001 C CA . LEU A 1 131 ? 8.762 5.062 -8.209 1.00 76.56 131 LEU A CA 1
ATOM 1002 C C . LEU A 1 131 ? 9.634 3.802 -8.109 1.00 76.56 131 LEU A C 1
ATOM 1004 O O . LEU A 1 131 ? 10.634 3.685 -8.814 1.00 76.56 131 LEU A O 1
ATOM 1008 N N . ARG A 1 132 ? 9.233 2.828 -7.280 1.00 74.94 132 ARG A N 1
ATOM 1009 C CA . ARG A 1 132 ? 9.999 1.594 -7.064 1.00 74.94 132 ARG A CA 1
ATOM 1010 C C . ARG A 1 132 ? 10.017 0.670 -8.278 1.00 74.94 132 ARG A C 1
ATOM 1012 O O . ARG A 1 132 ? 11.029 0.022 -8.517 1.00 74.94 132 ARG A O 1
ATOM 1019 N N . ILE A 1 133 ? 8.929 0.619 -9.045 1.00 67.94 133 ILE A N 1
ATOM 1020 C CA . ILE A 1 133 ? 8.847 -0.188 -10.273 1.00 67.94 133 ILE A CA 1
ATOM 1021 C C . ILE A 1 133 ? 9.294 0.583 -11.525 1.00 67.94 133 ILE A C 1
ATOM 1023 O O . ILE A 1 133 ? 8.989 0.174 -12.639 1.00 67.94 133 ILE A O 1
ATOM 1027 N N . GLY A 1 134 ? 10.001 1.708 -11.360 1.00 65.56 134 GLY A N 1
ATOM 1028 C CA . GLY A 1 134 ? 10.583 2.474 -12.467 1.00 65.56 134 GLY A CA 1
ATOM 1029 C C . GLY A 1 134 ? 9.599 3.369 -13.229 1.00 65.56 134 GLY A C 1
ATOM 1030 O O . GLY A 1 134 ? 9.970 3.957 -14.243 1.00 65.56 134 GLY A O 1
ATOM 1031 N N . ARG A 1 135 ? 8.362 3.539 -12.747 1.00 68.31 135 ARG A N 1
ATOM 1032 C CA . ARG A 1 135 ? 7.359 4.453 -13.324 1.00 68.31 135 ARG A CA 1
ATOM 1033 C C . ARG A 1 135 ? 7.478 5.844 -12.719 1.00 68.31 135 ARG A C 1
ATOM 1035 O O . ARG A 1 135 ? 6.545 6.384 -12.120 1.00 68.31 135 ARG A O 1
ATOM 1042 N N . GLU A 1 136 ? 8.656 6.428 -12.892 1.00 73.44 136 GLU A N 1
ATOM 1043 C CA . GLU A 1 136 ? 9.065 7.652 -12.210 1.00 73.44 136 GLU A CA 1
ATOM 1044 C C . GLU A 1 136 ? 8.104 8.824 -12.459 1.00 73.44 136 GLU A C 1
ATOM 1046 O O . GLU A 1 136 ? 7.634 9.444 -11.510 1.00 73.44 136 GLU A O 1
ATOM 1051 N N . ALA A 1 137 ? 7.717 9.074 -13.714 1.00 71.94 137 ALA A N 1
ATOM 1052 C CA . ALA A 1 137 ? 6.815 10.175 -14.062 1.00 71.94 137 ALA A CA 1
ATOM 1053 C C . ALA A 1 137 ? 5.427 10.059 -13.401 1.00 71.94 137 ALA A C 1
ATOM 1055 O O . ALA A 1 137 ? 4.841 11.064 -12.999 1.00 71.94 137 ALA A O 1
ATOM 1056 N N . ILE A 1 138 ? 4.896 8.838 -13.274 1.00 72.75 138 ILE A N 1
ATOM 1057 C CA . ILE A 1 138 ? 3.610 8.584 -12.610 1.00 72.75 138 ILE A CA 1
ATOM 1058 C C . ILE A 1 138 ? 3.754 8.743 -11.101 1.00 72.75 138 ILE A C 1
ATOM 1060 O O . ILE A 1 138 ? 2.907 9.371 -10.462 1.00 72.75 138 ILE A O 1
ATOM 1064 N N . GLY A 1 139 ? 4.803 8.141 -10.539 1.00 79.94 139 GLY A N 1
ATOM 1065 C CA . GLY A 1 139 ? 5.090 8.209 -9.116 1.00 79.94 139 GLY A CA 1
ATOM 1066 C C . GLY A 1 139 ? 5.251 9.652 -8.656 1.00 79.94 139 GLY A C 1
ATOM 1067 O O . GLY A 1 139 ? 4.529 10.082 -7.760 1.00 79.94 139 GLY A O 1
ATOM 1068 N N . LEU A 1 140 ? 6.112 10.421 -9.331 1.00 83.50 140 LEU A N 1
ATOM 1069 C CA . LEU A 1 140 ? 6.359 11.830 -9.030 1.00 83.50 140 LEU A CA 1
ATOM 1070 C C . LEU A 1 140 ? 5.092 12.669 -9.133 1.00 83.50 140 LEU A C 1
ATOM 1072 O O . LEU A 1 140 ? 4.765 13.339 -8.159 1.00 83.50 140 LEU A O 1
ATOM 1076 N N . ARG A 1 141 ? 4.326 12.557 -10.227 1.00 84.69 141 ARG A N 1
ATOM 1077 C CA . ARG A 1 141 ? 3.081 13.323 -10.397 1.00 84.69 141 ARG A CA 1
ATOM 1078 C C . ARG A 1 141 ? 2.126 13.136 -9.218 1.00 84.69 141 ARG A C 1
ATOM 1080 O O . ARG A 1 141 ? 1.578 14.103 -8.712 1.00 84.69 141 ARG A O 1
ATOM 1087 N N . ARG A 1 142 ? 1.942 11.899 -8.747 1.00 84.75 142 ARG A N 1
ATOM 1088 C CA . ARG A 1 142 ? 1.042 11.611 -7.614 1.00 84.75 142 ARG A CA 1
ATOM 1089 C C . ARG A 1 142 ? 1.538 12.208 -6.308 1.00 84.75 142 ARG A C 1
ATOM 1091 O O . ARG A 1 142 ? 0.741 12.677 -5.503 1.00 84.75 142 ARG A O 1
ATOM 1098 N N . VAL A 1 143 ? 2.847 12.164 -6.078 1.00 86.94 143 VAL A N 1
ATOM 1099 C CA . VAL A 1 143 ? 3.439 12.764 -4.881 1.00 86.94 143 VAL A CA 1
ATOM 1100 C C . VAL A 1 143 ? 3.367 14.294 -4.962 1.00 86.94 143 VAL A C 1
ATOM 1102 O O . VAL A 1 143 ? 3.069 14.940 -3.961 1.00 86.94 143 VAL A O 1
ATOM 1105 N N . GLU A 1 144 ? 3.577 14.872 -6.144 1.00 88.56 144 GLU A N 1
ATOM 1106 C CA . GLU A 1 144 ? 3.440 16.306 -6.419 1.00 88.56 144 GLU A CA 1
ATOM 1107 C C . GLU A 1 144 ? 2.001 16.792 -6.211 1.00 88.56 144 GLU A C 1
ATOM 1109 O O . GLU A 1 144 ? 1.809 17.776 -5.507 1.00 88.56 144 GLU A O 1
ATOM 1114 N N . GLU A 1 145 ? 0.991 16.056 -6.689 1.00 86.94 145 GLU A N 1
ATOM 1115 C CA . GLU A 1 145 ? -0.431 16.359 -6.450 1.00 86.94 145 GLU A CA 1
ATOM 1116 C C . GLU A 1 145 ? -0.739 16.524 -4.949 1.00 86.94 145 GLU A C 1
ATOM 1118 O O . GLU A 1 145 ? -1.416 17.472 -4.545 1.00 86.94 145 GLU A O 1
ATOM 1123 N N . VAL A 1 146 ? -0.196 15.648 -4.095 1.00 86.00 146 VAL A N 1
ATOM 1124 C CA . VAL A 1 146 ? -0.360 15.753 -2.632 1.00 86.00 146 VAL A CA 1
ATOM 1125 C C . VAL A 1 146 ? 0.475 16.901 -2.046 1.00 86.00 146 VAL A C 1
ATOM 1127 O O . VAL A 1 146 ? 0.036 17.571 -1.111 1.00 86.00 146 VAL A O 1
ATOM 1130 N N . ALA A 1 147 ? 1.672 17.158 -2.582 1.00 87.62 147 ALA A N 1
ATOM 1131 C CA . ALA A 1 147 ? 2.548 18.244 -2.133 1.00 87.62 147 ALA A CA 1
ATOM 1132 C C . ALA A 1 147 ? 2.033 19.646 -2.513 1.00 87.62 147 ALA A C 1
ATOM 1134 O O . ALA A 1 147 ? 2.381 20.629 -1.857 1.00 87.62 147 ALA A O 1
ATOM 1135 N N . GLU A 1 148 ? 1.239 19.754 -3.573 1.00 87.25 148 GLU A N 1
ATOM 1136 C CA . GLU A 1 148 ? 0.659 21.009 -4.060 1.00 87.25 148 GLU A CA 1
ATOM 1137 C C . GLU A 1 148 ? -0.752 21.255 -3.514 1.00 87.25 148 GLU A C 1
ATOM 1139 O O . GLU A 1 148 ? -1.187 22.402 -3.432 1.00 87.25 148 GLU A O 1
ATOM 1144 N N . GLY A 1 149 ? -1.451 20.201 -3.080 1.00 80.00 149 GLY A N 1
ATOM 1145 C CA . GLY A 1 149 ? -2.828 20.275 -2.588 1.00 80.00 149 GLY A CA 1
ATOM 1146 C C . GLY A 1 149 ? -3.029 20.999 -1.248 1.00 80.00 149 GLY A C 1
ATOM 1147 O O . GLY A 1 149 ? -4.173 21.224 -0.861 1.00 80.00 149 GLY A O 1
ATOM 1148 N N . GLY A 1 150 ? -1.958 21.361 -0.526 1.00 75.06 150 GLY A N 1
ATOM 1149 C CA . GLY A 1 150 ? -2.038 22.075 0.763 1.00 75.06 150 GLY A CA 1
ATOM 1150 C C . GLY A 1 150 ? -2.685 21.271 1.903 1.00 75.06 150 GLY A C 1
ATOM 1151 O O . GLY A 1 150 ? -3.188 21.849 2.869 1.00 75.06 150 GLY A O 1
ATOM 1152 N N . GLY A 1 151 ? -2.734 19.944 1.755 1.00 77.50 151 GLY A N 1
ATOM 1153 C CA . GLY A 1 151 ? -3.404 19.013 2.660 1.00 77.50 151 GLY A CA 1
ATOM 1154 C C . GLY A 1 151 ? -2.585 18.616 3.891 1.00 77.50 151 GLY A C 1
ATOM 1155 O O . GLY A 1 151 ? -1.438 19.027 4.082 1.00 77.50 151 GLY A O 1
ATOM 1156 N N . ALA A 1 152 ? -3.163 17.753 4.732 1.00 73.19 152 ALA A N 1
ATOM 1157 C CA . ALA A 1 152 ? -2.534 17.299 5.979 1.00 73.19 152 ALA A CA 1
ATOM 1158 C C . ALA A 1 152 ? -1.217 16.536 5.740 1.00 73.19 152 ALA A C 1
ATOM 1160 O O . ALA A 1 152 ? -0.352 16.495 6.619 1.00 73.19 152 ALA A O 1
ATOM 1161 N N . SER A 1 153 ? -1.059 15.963 4.546 1.00 82.56 153 SER A N 1
ATOM 1162 C CA . SER A 1 153 ? 0.087 15.140 4.156 1.00 82.56 153 SER A CA 1
ATOM 1163 C C . SER A 1 153 ? 1.111 15.881 3.288 1.00 82.56 153 SER A C 1
ATOM 1165 O O . SER A 1 153 ? 2.075 15.263 2.840 1.00 82.56 153 SER A O 1
ATOM 1167 N N . GLU A 1 154 ? 0.967 17.198 3.076 1.00 85.38 154 GLU A N 1
ATOM 1168 C CA . GLU A 1 154 ? 1.889 18.003 2.254 1.00 85.38 154 GLU A CA 1
ATOM 1169 C C . GLU A 1 154 ? 3.353 17.839 2.697 1.00 85.38 154 GLU A C 1
ATOM 1171 O O . GLU A 1 154 ? 4.248 17.592 1.886 1.00 85.38 154 GLU A O 1
ATOM 1176 N N . ALA A 1 155 ? 3.613 17.968 4.002 1.00 81.31 155 ALA A N 1
ATOM 1177 C CA . ALA A 1 155 ? 4.968 17.885 4.545 1.00 81.31 155 ALA A CA 1
ATOM 1178 C C . ALA A 1 155 ? 5.620 16.524 4.250 1.00 81.31 155 ALA A C 1
ATOM 1180 O O . ALA A 1 155 ? 6.800 16.470 3.894 1.00 81.31 155 ALA A O 1
ATOM 1181 N N . LEU A 1 156 ? 4.824 15.456 4.347 1.00 81.00 156 LEU A N 1
ATOM 1182 C CA . LEU A 1 156 ? 5.232 14.081 4.085 1.00 81.00 156 LEU A CA 1
ATOM 1183 C C . LEU A 1 156 ? 5.477 13.847 2.585 1.00 81.00 156 LEU A C 1
ATOM 1185 O O . LEU A 1 156 ? 6.471 13.235 2.204 1.00 81.00 156 LEU A O 1
ATOM 1189 N N . ALA A 1 157 ? 4.631 14.409 1.720 1.00 88.00 157 ALA A N 1
ATOM 1190 C CA . ALA A 1 157 ? 4.814 14.376 0.272 1.00 88.00 157 ALA A CA 1
ATOM 1191 C C . ALA A 1 157 ? 6.126 15.055 -0.151 1.00 88.00 157 ALA A C 1
ATOM 1193 O O . ALA A 1 157 ? 6.932 14.489 -0.891 1.00 88.00 157 ALA A O 1
ATOM 1194 N N . ARG A 1 158 ? 6.396 16.252 0.386 1.00 85.50 158 ARG A N 1
ATOM 1195 C CA . ARG A 1 158 ? 7.655 16.971 0.139 1.00 85.50 158 ARG A CA 1
ATOM 1196 C C . ARG A 1 158 ? 8.868 16.194 0.643 1.00 85.50 158 ARG A C 1
ATOM 1198 O O . ARG A 1 158 ? 9.944 16.314 0.064 1.00 85.50 158 ARG A O 1
ATOM 1205 N N . GLU A 1 159 ? 8.720 15.441 1.726 1.00 79.56 159 GLU A N 1
ATOM 1206 C CA . GLU A 1 159 ? 9.773 14.574 2.250 1.00 79.56 159 GLU A CA 1
ATOM 1207 C C . GLU A 1 159 ? 10.071 13.400 1.324 1.00 79.56 159 GLU A C 1
ATOM 1209 O O . GLU A 1 159 ? 11.234 13.189 0.989 1.00 79.56 159 GLU A O 1
ATOM 1214 N N . LEU A 1 160 ? 9.037 12.724 0.826 1.00 83.06 160 LEU A N 1
ATOM 1215 C CA . LEU A 1 160 ? 9.181 11.666 -0.169 1.00 83.06 160 LEU A CA 1
ATOM 1216 C C . LEU A 1 160 ? 9.859 12.181 -1.454 1.00 83.06 160 LEU A C 1
ATOM 1218 O O . LEU A 1 160 ? 10.770 11.533 -1.963 1.00 83.06 160 LEU A O 1
ATOM 1222 N N . LEU A 1 161 ? 9.500 13.380 -1.937 1.00 84.75 161 LEU A N 1
ATOM 1223 C CA . LEU A 1 161 ? 10.175 14.012 -3.084 1.00 84.75 161 LEU A CA 1
ATOM 1224 C C . LEU A 1 161 ? 11.654 14.314 -2.814 1.00 84.75 161 LEU A C 1
ATOM 1226 O O . LEU A 1 161 ? 12.478 14.186 -3.718 1.00 84.75 161 LEU A O 1
ATOM 1230 N N . ARG A 1 162 ? 12.003 14.751 -1.595 1.00 80.62 162 ARG A N 1
ATOM 1231 C CA . ARG A 1 162 ? 13.407 14.980 -1.210 1.00 80.62 162 ARG A CA 1
ATOM 1232 C C . ARG A 1 162 ? 14.183 13.671 -1.174 1.00 80.62 162 ARG A C 1
ATOM 1234 O O . ARG A 1 162 ? 15.260 13.614 -1.755 1.00 80.62 162 ARG A O 1
ATOM 1241 N N . TRP A 1 163 ? 13.617 12.641 -0.547 1.00 76.50 163 TRP A N 1
ATOM 1242 C CA . TRP A 1 163 ? 14.222 11.313 -0.492 1.00 76.50 163 TRP A CA 1
ATOM 1243 C C . TRP A 1 163 ? 14.465 10.746 -1.893 1.00 76.50 163 TRP A C 1
ATOM 1245 O O . TRP A 1 163 ? 15.558 10.270 -2.169 1.00 76.50 163 TRP A O 1
ATOM 1255 N N . HIS A 1 164 ? 13.488 10.868 -2.798 1.00 77.56 164 HIS A N 1
ATOM 1256 C CA . HIS A 1 164 ? 13.631 10.392 -4.177 1.00 77.56 164 HIS A CA 1
ATOM 1257 C C . HIS A 1 164 ? 14.789 11.076 -4.917 1.00 77.56 164 HIS A C 1
ATOM 1259 O O . HIS A 1 164 ? 15.541 10.420 -5.630 1.00 77.56 164 HIS A O 1
ATOM 1265 N N . ARG A 1 165 ? 14.966 12.393 -4.734 1.00 79.19 165 ARG A N 1
ATOM 1266 C CA . ARG A 1 165 ? 16.063 13.150 -5.368 1.00 79.19 165 ARG A CA 1
ATOM 1267 C C . ARG A 1 165 ? 17.435 12.854 -4.761 1.00 79.19 165 ARG A C 1
ATOM 1269 O O . ARG A 1 165 ? 18.420 12.851 -5.493 1.00 79.19 165 ARG A O 1
ATOM 1276 N N . SER A 1 166 ? 17.487 12.643 -3.447 1.00 71.62 166 SER A N 1
ATOM 1277 C CA . SER A 1 166 ? 18.717 12.404 -2.687 1.00 71.62 166 SER A CA 1
ATOM 1278 C C . SER A 1 166 ? 18.524 11.236 -1.710 1.00 71.62 166 SER A C 1
ATOM 1280 O O . SER A 1 166 ? 18.295 11.461 -0.513 1.00 71.62 166 SER A O 1
ATOM 1282 N N . PRO A 1 167 ? 18.618 9.980 -2.189 1.00 61.81 167 PRO A N 1
ATOM 1283 C CA . PRO A 1 167 ? 18.534 8.804 -1.330 1.00 61.81 167 PRO A CA 1
ATOM 1284 C C . PRO A 1 167 ? 19.677 8.834 -0.303 1.00 61.81 167 PRO A C 1
ATOM 1286 O O . PRO A 1 167 ? 20.847 8.865 -0.677 1.00 61.81 167 PRO A O 1
ATOM 1289 N N . GLY A 1 168 ? 19.347 8.880 0.990 1.00 54.41 168 GLY A N 1
ATOM 1290 C CA . GLY A 1 168 ? 20.322 8.970 2.090 1.00 54.41 168 GLY A CA 1
ATOM 1291 C C . GLY A 1 168 ? 20.272 10.264 2.913 1.00 54.41 168 GLY A C 1
ATOM 1292 O O . GLY A 1 168 ? 20.848 10.312 3.996 1.00 54.41 168 GLY A O 1
ATOM 1293 N N . GLU A 1 169 ? 19.528 11.286 2.478 1.00 58.00 169 GLU A N 1
ATOM 1294 C CA . GLU A 1 169 ? 19.245 12.488 3.290 1.00 58.00 169 GLU A CA 1
ATOM 1295 C C . GLU A 1 169 ? 17.913 12.385 4.075 1.00 58.00 169 GLU A C 1
ATOM 1297 O O . GLU A 1 169 ? 17.233 13.387 4.315 1.00 58.00 169 GLU A O 1
ATOM 1302 N N . ALA A 1 170 ? 17.500 11.174 4.476 1.00 52.09 170 ALA A N 1
ATOM 1303 C CA . ALA A 1 170 ? 16.194 10.937 5.096 1.00 52.09 170 ALA A CA 1
ATOM 1304 C C . ALA A 1 170 ? 16.036 11.585 6.498 1.00 52.09 170 ALA A C 1
ATOM 1306 O O . ALA A 1 170 ? 16.780 11.306 7.433 1.00 52.09 170 ALA A O 1
ATOM 1307 N N . SER A 1 171 ? 14.997 12.425 6.585 1.00 53.72 171 SER A N 1
ATOM 1308 C CA . SER A 1 171 ? 14.290 13.075 7.705 1.00 53.72 171 SER A CA 1
ATOM 1309 C C . SER A 1 171 ? 15.023 13.810 8.840 1.00 53.72 171 SER A C 1
ATOM 1311 O O . SER A 1 171 ? 15.728 13.246 9.674 1.00 53.72 171 SER A O 1
ATOM 1313 N N . ARG A 1 172 ? 14.658 15.093 8.998 1.00 52.34 172 ARG A N 1
ATOM 1314 C CA . ARG A 1 172 ? 14.684 15.814 10.280 1.00 52.34 172 ARG A CA 1
ATOM 1315 C C . ARG A 1 172 ? 13.259 15.878 10.845 1.00 52.34 172 ARG A C 1
ATOM 1317 O O . ARG A 1 172 ? 12.526 16.816 10.539 1.00 52.34 172 ARG A O 1
ATOM 1324 N N . GLY A 1 173 ? 12.905 14.925 11.708 1.00 55.38 173 GLY A N 1
ATOM 1325 C CA . GLY A 1 173 ? 11.738 14.992 12.598 1.00 55.38 173 GLY A CA 1
ATOM 1326 C C . GLY A 1 173 ? 11.108 13.621 12.885 1.00 55.38 173 GLY A C 1
ATOM 1327 O O . GLY A 1 173 ? 11.052 12.788 11.988 1.00 55.38 173 GLY A O 1
ATOM 1328 N N . PRO A 1 174 ? 10.633 13.345 14.115 1.00 57.84 174 PRO A N 1
ATOM 1329 C CA . PRO A 1 174 ? 9.899 12.114 14.387 1.00 57.84 174 PRO A CA 1
ATOM 1330 C C . PRO A 1 174 ? 8.532 12.131 13.668 1.00 57.84 174 PRO A C 1
ATOM 1332 O O . PRO A 1 174 ? 7.857 13.166 13.695 1.00 57.84 174 PRO A O 1
ATOM 1335 N N . PRO A 1 175 ? 8.088 11.011 13.063 1.00 66.81 175 PRO A N 1
ATOM 1336 C CA . PRO A 1 175 ? 6.760 10.914 12.457 1.00 66.81 175 PRO A CA 1
ATOM 1337 C C . PRO A 1 175 ? 5.661 11.164 13.500 1.00 66.81 175 PRO A C 1
ATOM 1339 O O . PRO A 1 175 ? 5.783 10.759 14.663 1.00 66.81 175 PRO A O 1
ATOM 1342 N N . ARG A 1 176 ? 4.591 11.849 13.083 1.00 74.44 176 ARG A N 1
ATOM 1343 C CA . ARG A 1 176 ? 3.528 12.370 13.964 1.00 74.44 176 ARG A CA 1
ATOM 1344 C C . ARG A 1 176 ? 2.259 11.526 13.956 1.00 74.44 176 ARG A C 1
ATOM 1346 O O . ARG A 1 176 ? 1.317 11.854 14.663 1.00 74.44 176 ARG A O 1
ATOM 1353 N N . SER A 1 177 ? 2.225 10.477 13.144 1.00 82.81 177 SER A N 1
ATOM 1354 C CA . SER A 1 177 ? 1.098 9.557 13.031 1.00 82.81 177 SER A CA 1
ATOM 1355 C C . SER A 1 177 ? 1.565 8.163 12.641 1.00 82.81 177 SER A C 1
ATOM 1357 O O . SER A 1 177 ? 2.712 7.973 12.221 1.00 82.81 177 SER A O 1
ATOM 1359 N N . LEU A 1 178 ? 0.681 7.176 12.782 1.00 86.75 178 LEU A N 1
ATOM 1360 C CA . LEU A 1 178 ? 0.968 5.814 12.347 1.00 86.75 178 LEU A CA 1
ATOM 1361 C C . LEU A 1 178 ? 1.197 5.742 10.834 1.00 86.75 178 LEU A C 1
ATOM 1363 O O . LEU A 1 178 ? 2.133 5.087 10.395 1.00 86.75 178 LEU A O 1
ATOM 1367 N N . GLU A 1 179 ? 0.395 6.433 10.031 1.00 86.25 179 GLU A N 1
ATOM 1368 C CA . GLU A 1 179 ? 0.502 6.390 8.572 1.00 86.25 179 GLU A CA 1
ATOM 1369 C C . GLU A 1 179 ? 1.832 6.994 8.100 1.00 86.25 179 GLU A C 1
ATOM 1371 O O . GLU A 1 179 ? 2.493 6.432 7.226 1.00 86.25 179 GLU A O 1
ATOM 1376 N N . GLU A 1 180 ? 2.275 8.085 8.738 1.00 80.12 180 GLU A N 1
ATOM 1377 C CA . GLU A 1 180 ? 3.609 8.6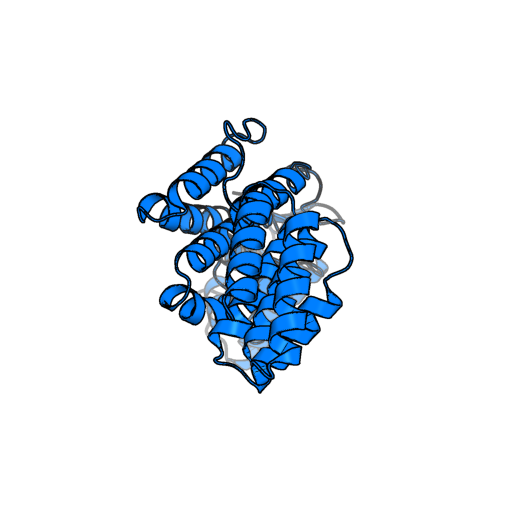61 8.528 1.00 80.12 180 GLU A CA 1
ATOM 1378 C C . GLU A 1 180 ? 4.718 7.668 8.902 1.00 80.12 180 GLU A C 1
ATOM 1380 O O . GLU A 1 180 ? 5.661 7.498 8.131 1.00 80.12 180 GLU A O 1
ATOM 1385 N N . ARG A 1 181 ? 4.605 6.970 10.046 1.00 85.38 181 ARG A N 1
ATOM 1386 C CA . ARG A 1 181 ? 5.575 5.928 10.446 1.00 85.38 181 ARG A CA 1
ATOM 1387 C C . ARG A 1 181 ? 5.657 4.815 9.413 1.00 85.38 181 ARG A C 1
ATOM 1389 O O . ARG A 1 181 ? 6.758 4.400 9.063 1.00 85.38 181 ARG A O 1
ATOM 1396 N N . LEU A 1 182 ? 4.509 4.330 8.944 1.00 87.12 182 LEU A N 1
ATOM 1397 C CA . LEU A 1 182 ? 4.453 3.261 7.954 1.00 87.12 182 LEU A CA 1
ATOM 1398 C C . LEU A 1 182 ? 5.077 3.713 6.631 1.00 87.12 182 LEU A C 1
ATOM 1400 O O . LEU A 1 182 ? 5.803 2.933 6.019 1.00 87.12 182 LEU A O 1
ATOM 1404 N N . LEU A 1 183 ? 4.842 4.959 6.199 1.00 83.75 183 LEU A N 1
ATOM 1405 C CA . LEU A 1 183 ? 5.450 5.467 4.970 1.00 83.75 183 LEU A CA 1
ATOM 1406 C C . LEU A 1 183 ? 6.965 5.608 5.124 1.00 83.75 183 LEU A C 1
ATOM 1408 O O . LEU A 1 183 ? 7.700 5.139 4.262 1.00 83.75 183 LEU A O 1
ATOM 1412 N N . VAL A 1 184 ? 7.441 6.188 6.231 1.00 80.38 184 VAL A N 1
ATOM 1413 C CA . VAL A 1 184 ? 8.880 6.280 6.530 1.00 80.38 184 VAL A CA 1
ATOM 1414 C C . VAL A 1 184 ? 9.513 4.889 6.569 1.00 80.38 184 VAL A C 1
ATOM 1416 O O . VAL A 1 184 ? 10.575 4.693 5.989 1.00 80.38 184 VAL A O 1
ATOM 1419 N N . ALA A 1 185 ? 8.850 3.899 7.172 1.00 82.62 185 ALA A N 1
ATOM 1420 C CA . ALA A 1 185 ? 9.319 2.517 7.170 1.00 82.62 185 ALA A CA 1
ATOM 1421 C C . ALA A 1 185 ? 9.368 1.919 5.751 1.00 82.62 185 ALA A C 1
ATOM 1423 O O . ALA A 1 185 ? 10.354 1.275 5.404 1.00 82.62 185 ALA A O 1
ATOM 1424 N N . ALA A 1 186 ? 8.358 2.158 4.910 1.00 82.00 186 ALA A N 1
ATOM 1425 C CA . ALA A 1 186 ? 8.336 1.692 3.519 1.00 82.00 186 ALA A CA 1
ATOM 1426 C C . ALA A 1 186 ? 9.425 2.352 2.647 1.00 82.00 186 ALA A C 1
ATOM 1428 O O . ALA A 1 186 ? 9.993 1.717 1.752 1.00 82.00 186 ALA A O 1
ATOM 1429 N N . ILE A 1 187 ? 9.731 3.623 2.920 1.00 78.69 187 ILE A N 1
ATOM 1430 C CA . ILE A 1 187 ? 10.846 4.357 2.315 1.00 78.69 187 ILE A CA 1
ATOM 1431 C C . ILE A 1 187 ? 12.178 3.745 2.771 1.00 78.69 187 ILE A C 1
ATOM 1433 O O . ILE A 1 187 ? 12.980 3.357 1.925 1.00 78.69 187 ILE A O 1
ATOM 1437 N N . ALA A 1 188 ? 12.377 3.586 4.084 1.00 75.38 188 ALA A N 1
ATOM 1438 C CA . ALA A 1 188 ? 13.607 3.065 4.685 1.00 75.38 188 ALA A CA 1
ATOM 1439 C C . ALA A 1 188 ? 13.891 1.606 4.297 1.00 75.38 188 ALA A C 1
ATOM 1441 O O . ALA A 1 188 ? 15.022 1.248 4.006 1.00 75.38 188 ALA A O 1
ATOM 1442 N N . ARG A 1 189 ? 12.873 0.742 4.200 1.00 70.56 189 ARG A N 1
ATOM 1443 C CA . ARG A 1 189 ? 13.055 -0.622 3.663 1.00 70.56 189 ARG A CA 1
ATOM 1444 C C . ARG A 1 189 ? 13.356 -0.637 2.161 1.00 70.56 189 ARG A C 1
ATOM 1446 O O . ARG A 1 189 ? 13.759 -1.661 1.628 1.00 70.56 189 ARG A O 1
ATOM 1453 N N . GLY A 1 190 ? 13.176 0.495 1.482 1.00 57.66 190 GLY A N 1
ATOM 1454 C CA . GLY A 1 190 ? 13.702 0.750 0.145 1.00 57.66 190 GLY A CA 1
ATOM 1455 C C . GLY A 1 190 ? 15.155 1.220 0.100 1.00 57.66 190 GLY A C 1
ATOM 1456 O O . GLY A 1 190 ? 15.640 1.472 -0.997 1.00 57.66 190 GLY A O 1
ATOM 1457 N N . GLU A 1 191 ? 15.836 1.356 1.245 1.00 50.81 191 GLU A N 1
ATOM 1458 C CA . GLU A 1 191 ? 17.271 1.675 1.345 1.00 50.81 191 GLU A CA 1
ATOM 1459 C C . GLU A 1 191 ? 18.187 0.466 1.114 1.00 50.81 191 GLU A C 1
ATOM 1461 O O . GLU A 1 191 ? 19.401 0.600 1.240 1.00 50.81 191 GLU A O 1
ATOM 1466 N N . GLU A 1 192 ? 17.664 -0.688 0.690 1.00 39.41 192 GLU A N 1
ATOM 1467 C CA . GLU A 1 192 ? 18.410 -1.418 -0.330 1.00 39.41 192 GLU A CA 1
ATOM 1468 C C . GLU A 1 192 ? 18.102 -0.738 -1.664 1.00 39.41 192 GLU A C 1
ATOM 1470 O O . GLU A 1 192 ? 17.081 -1.050 -2.289 1.00 39.41 192 GLU A O 1
ATOM 1475 N N . PRO A 1 193 ? 18.956 0.193 -2.142 1.00 37.69 193 PRO A N 1
ATOM 1476 C CA . PRO A 1 193 ? 19.021 0.412 -3.562 1.00 37.69 193 PRO A CA 1
ATOM 1477 C C . PRO A 1 193 ? 19.468 -0.936 -4.123 1.00 37.69 193 PRO A C 1
ATOM 1479 O O . PRO A 1 193 ? 20.661 -1.236 -4.188 1.00 37.69 193 PRO A O 1
ATOM 1482 N N . ALA A 1 194 ? 18.506 -1.768 -4.530 1.00 39.41 194 ALA A N 1
ATOM 1483 C CA . ALA A 1 194 ? 18.719 -2.637 -5.665 1.00 39.41 194 ALA A CA 1
ATOM 1484 C C . ALA A 1 194 ? 19.256 -1.684 -6.718 1.00 39.41 194 ALA A C 1
ATOM 1486 O O . ALA A 1 194 ? 18.533 -0.803 -7.197 1.00 39.41 194 ALA A O 1
ATOM 1487 N N . GLY A 1 195 ? 20.579 -1.729 -6.891 1.00 35.22 195 GLY A N 1
ATOM 1488 C CA . GLY A 1 195 ? 21.288 -0.747 -7.671 1.00 35.22 195 GLY A CA 1
ATOM 1489 C C . GLY A 1 195 ? 20.540 -0.591 -8.977 1.00 35.22 195 GLY A C 1
ATOM 1490 O O . GLY A 1 195 ? 20.019 -1.567 -9.528 1.00 35.22 195 GLY A O 1
ATOM 1491 N N . ALA A 1 196 ? 20.513 0.626 -9.496 1.00 42.06 196 ALA A N 1
ATOM 1492 C CA . ALA A 1 196 ? 20.037 0.861 -10.842 1.00 42.06 196 ALA A CA 1
ATOM 1493 C C . ALA A 1 196 ? 20.754 -0.035 -11.883 1.00 42.06 196 ALA A C 1
ATOM 1495 O O . ALA A 1 196 ? 20.345 -0.022 -13.026 1.00 42.06 196 ALA A O 1
ATOM 1496 N N . ASP A 1 197 ? 21.709 -0.897 -11.516 1.00 37.94 197 ASP A N 1
ATOM 1497 C CA . ASP A 1 197 ? 22.309 -1.924 -12.368 1.00 37.94 197 ASP A CA 1
ATOM 1498 C C . ASP A 1 197 ? 22.104 -3.392 -11.930 1.00 37.94 197 ASP A C 1
ATOM 1500 O O . ASP A 1 197 ? 22.511 -4.285 -12.667 1.00 37.94 197 ASP A O 1
ATOM 1504 N N . ALA A 1 198 ? 21.474 -3.704 -10.789 1.00 37.72 198 ALA A N 1
ATOM 1505 C CA . ALA A 1 198 ? 21.539 -5.068 -10.241 1.00 37.72 198 ALA A CA 1
ATOM 1506 C C . ALA A 1 198 ? 20.443 -6.047 -10.707 1.00 37.72 198 ALA A C 1
ATOM 1508 O O . ALA A 1 198 ? 20.689 -7.247 -10.656 1.00 37.72 198 ALA A O 1
ATOM 1509 N N . GLU A 1 199 ? 19.264 -5.608 -11.177 1.00 43.31 199 GLU A N 1
ATOM 1510 C CA . GLU A 1 199 ? 18.174 -6.580 -11.422 1.00 43.31 199 GLU A CA 1
ATOM 1511 C C . GLU A 1 199 ? 17.125 -6.217 -12.489 1.00 43.31 199 GLU A C 1
ATOM 1513 O O . GLU A 1 199 ? 16.065 -6.840 -12.555 1.00 43.31 199 GLU A O 1
ATOM 1518 N N . ALA A 1 200 ? 17.408 -5.286 -13.410 1.00 52.47 200 ALA A N 1
ATOM 1519 C CA . ALA A 1 200 ? 16.625 -5.241 -14.648 1.00 52.47 200 ALA A CA 1
ATOM 1520 C C . ALA A 1 200 ? 17.010 -6.458 -15.499 1.00 52.47 200 ALA A C 1
ATOM 1522 O O . ALA A 1 200 ? 17.899 -6.395 -16.347 1.00 52.47 200 ALA A O 1
ATOM 1523 N N . ARG A 1 201 ? 16.341 -7.591 -15.256 1.00 70.19 201 ARG A N 1
ATOM 1524 C CA . ARG A 1 201 ? 16.565 -8.847 -15.984 1.00 70.19 201 ARG A CA 1
ATOM 1525 C C . ARG A 1 201 ? 16.380 -8.672 -17.497 1.00 70.19 201 ARG A C 1
ATOM 1527 O O . ARG A 1 201 ? 16.938 -9.455 -18.262 1.00 70.19 201 ARG A O 1
ATOM 1534 N N . TRP A 1 202 ? 15.649 -7.629 -17.909 1.00 89.06 202 TRP A N 1
ATOM 1535 C CA . TRP A 1 202 ? 15.520 -7.192 -19.292 1.00 89.06 202 TRP A CA 1
ATOM 1536 C C . TRP A 1 202 ? 15.673 -5.678 -19.448 1.00 89.06 202 TRP A C 1
ATOM 1538 O O . TRP A 1 202 ? 15.060 -4.898 -18.719 1.00 89.06 202 TRP A O 1
ATOM 1548 N N . THR A 1 203 ? 16.439 -5.273 -20.457 1.00 92.44 203 THR A N 1
ATOM 1549 C CA . THR A 1 203 ? 16.567 -3.886 -20.914 1.00 92.44 203 THR A CA 1
ATOM 1550 C C . THR A 1 203 ? 16.296 -3.820 -22.415 1.00 92.44 203 THR A C 1
ATOM 1552 O O . THR A 1 203 ? 16.745 -4.680 -23.170 1.00 92.44 203 THR A O 1
ATOM 1555 N N . VAL A 1 204 ? 15.566 -2.812 -22.883 1.00 94.12 204 VAL A N 1
ATOM 1556 C CA . VAL A 1 204 ? 15.254 -2.614 -24.304 1.00 94.12 204 VAL A CA 1
ATOM 1557 C C . VAL A 1 204 ? 15.590 -1.198 -24.750 1.00 94.12 204 VAL A C 1
ATOM 1559 O O . VAL A 1 204 ? 15.470 -0.244 -23.988 1.00 94.12 204 VAL A O 1
ATOM 1562 N N . ASP A 1 205 ? 15.989 -1.057 -26.007 1.00 94.31 205 ASP A N 1
ATOM 1563 C CA . ASP A 1 205 ? 16.174 0.238 -26.657 1.00 94.31 205 ASP A CA 1
ATOM 1564 C C . ASP A 1 205 ? 14.816 0.875 -26.978 1.00 94.31 205 ASP A C 1
ATOM 1566 O O . ASP A 1 205 ? 13.941 0.207 -27.537 1.00 94.31 205 ASP A O 1
ATOM 1570 N N . ARG A 1 206 ? 14.654 2.170 -26.691 1.00 90.75 206 ARG A N 1
ATOM 1571 C CA . ARG A 1 206 ? 13.416 2.919 -26.954 1.00 90.75 206 ARG A CA 1
ATOM 1572 C C . ARG A 1 206 ? 13.018 2.898 -28.431 1.00 90.75 206 ARG A C 1
ATOM 1574 O O . ARG A 1 206 ? 11.847 2.726 -28.750 1.00 90.75 206 ARG A O 1
ATOM 1581 N N . ASP A 1 207 ? 13.992 2.974 -29.335 1.00 91.75 207 ASP A N 1
ATOM 1582 C CA . ASP A 1 207 ? 13.772 2.905 -30.786 1.00 91.75 207 ASP A CA 1
ATOM 1583 C C . ASP A 1 207 ? 13.736 1.455 -31.313 1.00 91.75 207 ASP A C 1
ATOM 1585 O O . ASP A 1 207 ? 13.755 1.196 -32.526 1.00 91.75 207 ASP A O 1
ATOM 1589 N N . GLY A 1 208 ? 13.712 0.479 -30.401 1.00 94.81 208 GLY A N 1
ATOM 1590 C CA . GLY A 1 208 ? 13.652 -0.948 -30.680 1.00 94.81 208 GLY A CA 1
ATOM 1591 C C . GLY A 1 208 ? 14.912 -1.516 -31.332 1.00 94.81 208 GLY A C 1
ATOM 1592 O O . GLY A 1 208 ? 14.857 -2.599 -31.921 1.00 94.81 208 GLY A O 1
ATOM 1593 N N . ARG A 1 209 ? 16.053 -0.810 -31.313 1.00 95.56 209 ARG A N 1
ATOM 1594 C CA . ARG A 1 209 ? 17.278 -1.237 -32.021 1.00 95.56 209 ARG A CA 1
ATOM 1595 C C . ARG A 1 209 ? 17.880 -2.519 -31.458 1.00 95.56 209 ARG A C 1
ATOM 1597 O O . ARG A 1 209 ? 18.506 -3.278 -32.207 1.00 95.56 209 ARG A O 1
ATOM 1604 N N . TRP A 1 210 ? 17.712 -2.756 -30.167 1.00 96.44 210 TRP A N 1
ATOM 1605 C CA . TRP A 1 210 ? 18.202 -3.932 -29.468 1.00 96.44 210 TRP A CA 1
ATOM 1606 C C . TRP A 1 210 ? 17.331 -4.231 -28.246 1.00 96.44 210 TRP A C 1
ATOM 1608 O O . TRP A 1 210 ? 16.584 -3.381 -27.765 1.00 96.44 210 TRP A O 1
ATOM 1618 N N . LEU A 1 211 ? 17.434 -5.465 -27.772 1.00 95.75 211 LEU A N 1
ATOM 1619 C CA . LEU A 1 211 ? 16.920 -5.919 -26.485 1.00 95.75 211 LEU A CA 1
ATOM 1620 C C . LEU A 1 211 ? 18.028 -6.698 -25.783 1.00 95.75 211 LEU A C 1
ATOM 1622 O O . LEU A 1 211 ? 18.894 -7.269 -26.441 1.00 95.75 211 LEU A O 1
ATOM 1626 N N . GLU A 1 212 ? 18.009 -6.727 -24.467 1.00 93.19 212 GLU A N 1
ATOM 1627 C CA . GLU A 1 212 ? 18.974 -7.416 -23.628 1.00 93.19 212 GLU A CA 1
ATOM 1628 C C . GLU A 1 212 ? 18.214 -8.133 -22.527 1.00 93.19 212 GLU A C 1
ATOM 1630 O O . GLU A 1 212 ? 17.384 -7.531 -21.856 1.00 93.19 212 GLU A O 1
ATOM 1635 N N . GLY A 1 213 ? 18.443 -9.435 -22.403 1.00 88.06 213 GLY A N 1
ATOM 1636 C CA . GLY A 1 213 ? 17.845 -10.277 -21.374 1.00 88.06 213 GLY A CA 1
ATOM 1637 C C . GLY A 1 213 ? 18.905 -11.145 -20.696 1.00 88.06 213 GLY A C 1
ATOM 1638 O O . GLY A 1 213 ? 20.098 -10.946 -20.934 1.00 88.06 213 GLY A O 1
ATOM 1639 N N . PRO A 1 214 ? 18.505 -12.176 -19.931 1.00 78.00 214 PRO A N 1
ATOM 1640 C CA . PRO A 1 214 ? 19.436 -13.084 -19.250 1.00 78.00 214 PRO A CA 1
ATOM 1641 C C . PRO A 1 214 ? 20.432 -13.778 -20.181 1.00 78.00 214 PRO A C 1
ATOM 1643 O O . PRO A 1 214 ? 21.534 -14.124 -19.774 1.00 78.00 214 PRO A O 1
ATOM 1646 N N . GLU A 1 215 ? 20.029 -14.001 -21.431 1.00 77.50 215 GLU A N 1
ATOM 1647 C CA . GLU A 1 215 ? 20.832 -14.679 -22.453 1.00 77.50 215 GLU A CA 1
ATOM 1648 C C . GLU A 1 215 ? 21.760 -13.715 -23.216 1.00 77.50 215 GLU A C 1
ATOM 1650 O O . GLU A 1 215 ? 22.507 -14.135 -24.100 1.00 77.50 215 GLU A O 1
ATOM 1655 N N . GLY A 1 216 ? 21.734 -12.424 -22.870 1.00 85.44 216 GLY A N 1
ATOM 1656 C CA . GLY A 1 216 ? 22.552 -11.371 -23.460 1.00 85.44 216 GLY A CA 1
ATOM 1657 C C . GLY A 1 216 ? 21.789 -10.440 -24.405 1.00 85.44 216 GLY A C 1
ATOM 1658 O O . GLY A 1 216 ? 20.559 -10.468 -24.523 1.00 85.44 216 GLY A O 1
ATOM 1659 N N . ARG A 1 217 ? 22.548 -9.567 -25.073 1.00 92.31 217 ARG A N 1
ATOM 1660 C CA . ARG A 1 217 ? 22.029 -8.527 -25.967 1.00 92.31 217 ARG A CA 1
ATOM 1661 C C . ARG A 1 217 ? 21.823 -9.032 -27.396 1.00 92.31 217 ARG A C 1
ATOM 1663 O O . ARG A 1 217 ? 22.731 -9.567 -28.029 1.00 92.31 217 ARG A O 1
ATOM 1670 N N . VAL A 1 218 ? 20.650 -8.749 -27.954 1.00 95.50 218 VAL A N 1
ATOM 1671 C CA . VAL A 1 218 ? 20.246 -9.066 -29.326 1.00 95.50 218 VAL A CA 1
ATOM 1672 C C . VAL A 1 218 ? 19.941 -7.787 -30.100 1.00 95.50 218 VAL A C 1
ATOM 1674 O O . VAL A 1 218 ? 19.080 -6.995 -29.729 1.00 95.50 218 VAL A O 1
ATOM 1677 N N . SER A 1 219 ? 20.606 -7.608 -31.244 1.00 96.38 219 SER A N 1
ATOM 1678 C CA . SER A 1 219 ? 20.310 -6.511 -32.171 1.00 96.38 219 SER A CA 1
ATOM 1679 C C . SER A 1 219 ? 19.145 -6.845 -33.111 1.00 96.38 219 SER A C 1
ATOM 1681 O O . SER A 1 219 ? 19.102 -7.914 -33.728 1.00 96.38 219 SER A O 1
ATOM 1683 N N . LEU A 1 220 ? 18.243 -5.880 -33.303 1.00 97.06 220 LEU A N 1
ATOM 1684 C CA . LEU A 1 220 ? 17.133 -5.932 -34.259 1.00 97.06 220 LEU A CA 1
ATOM 1685 C C . LEU A 1 220 ? 17.391 -5.101 -35.527 1.00 97.06 220 LEU A C 1
ATOM 1687 O O . LEU A 1 220 ? 16.487 -4.934 -36.345 1.00 97.06 220 LEU A O 1
ATOM 1691 N N . ALA A 1 221 ? 18.622 -4.622 -35.753 1.00 91.88 221 ALA A N 1
ATOM 1692 C CA . ALA A 1 221 ? 18.964 -3.745 -36.882 1.00 91.88 221 ALA A CA 1
ATOM 1693 C C . ALA A 1 221 ? 18.537 -4.302 -38.257 1.00 91.88 221 ALA A C 1
ATOM 1695 O O . ALA A 1 221 ? 18.090 -3.552 -39.121 1.00 91.88 221 ALA A O 1
ATOM 1696 N N . ARG A 1 222 ? 18.618 -5.628 -38.441 1.00 92.94 222 ARG A N 1
ATOM 1697 C CA . ARG A 1 222 ? 18.226 -6.340 -39.674 1.00 92.94 222 ARG A CA 1
ATOM 1698 C C . ARG A 1 222 ? 16.776 -6.851 -39.672 1.00 92.94 222 ARG A C 1
ATOM 1700 O O . ARG A 1 222 ? 16.372 -7.543 -40.600 1.00 92.94 222 ARG A O 1
ATOM 1707 N N . ARG A 1 223 ? 15.990 -6.553 -38.633 1.00 95.69 223 ARG A N 1
ATOM 1708 C CA . ARG A 1 223 ? 14.638 -7.092 -38.401 1.00 95.69 223 ARG A CA 1
ATOM 1709 C C . ARG A 1 223 ? 13.627 -5.952 -38.270 1.00 95.69 223 ARG A C 1
ATOM 1711 O O . ARG A 1 223 ? 13.060 -5.739 -37.205 1.00 95.69 223 ARG A O 1
ATOM 1718 N N . ALA A 1 224 ? 13.402 -5.219 -39.362 1.00 94.62 224 ALA A N 1
ATOM 1719 C CA . ALA A 1 224 ? 12.650 -3.958 -39.364 1.00 94.62 224 ALA A CA 1
ATOM 1720 C C . ALA A 1 224 ? 11.256 -4.039 -38.709 1.00 94.62 224 ALA A C 1
ATOM 1722 O O . ALA A 1 224 ? 10.890 -3.145 -37.953 1.00 94.62 224 ALA A O 1
ATOM 1723 N N . VAL A 1 225 ? 10.505 -5.119 -38.953 1.00 96.31 225 VAL A N 1
ATOM 1724 C CA . VAL A 1 225 ? 9.186 -5.339 -38.331 1.00 96.31 225 VAL A CA 1
ATOM 1725 C C . VAL A 1 225 ? 9.306 -5.506 -36.814 1.00 96.31 225 VAL A C 1
ATOM 1727 O O . VAL A 1 225 ? 8.578 -4.854 -36.074 1.00 96.31 225 VAL A O 1
ATOM 1730 N N . LEU A 1 226 ? 10.251 -6.327 -36.340 1.00 97.62 226 LEU A N 1
ATOM 1731 C CA . LEU A 1 226 ? 10.453 -6.550 -34.904 1.00 97.62 226 LEU A CA 1
ATOM 1732 C C . LEU A 1 226 ? 10.985 -5.300 -34.203 1.00 97.62 226 LEU A C 1
ATOM 1734 O O . LEU A 1 226 ? 10.585 -5.033 -33.080 1.00 97.62 226 LEU A O 1
ATOM 1738 N N . ARG A 1 227 ? 11.839 -4.520 -34.878 1.00 97.56 227 ARG A N 1
ATOM 1739 C CA . ARG A 1 227 ? 12.303 -3.220 -34.382 1.00 97.56 227 ARG A CA 1
ATOM 1740 C C . ARG A 1 227 ? 11.131 -2.268 -34.162 1.00 97.56 227 ARG A C 1
ATOM 1742 O O . ARG A 1 227 ? 11.014 -1.706 -33.085 1.00 97.56 227 ARG A O 1
ATOM 1749 N N . ARG A 1 228 ? 10.245 -2.114 -35.155 1.00 97.81 228 ARG A N 1
ATOM 1750 C CA . ARG A 1 228 ? 9.054 -1.254 -35.030 1.00 97.81 228 ARG A CA 1
ATOM 1751 C C . ARG A 1 228 ? 8.101 -1.745 -33.943 1.00 97.81 228 ARG A C 1
ATOM 1753 O O . ARG A 1 228 ? 7.570 -0.932 -33.198 1.00 97.81 228 ARG A O 1
ATOM 1760 N N . LEU A 1 229 ? 7.925 -3.063 -33.829 1.00 97.88 229 LEU A N 1
ATOM 1761 C CA . LEU A 1 229 ? 7.099 -3.657 -32.780 1.00 97.88 229 LEU A CA 1
ATOM 1762 C C . LEU A 1 229 ? 7.669 -3.340 -31.398 1.00 97.88 229 LEU A C 1
ATOM 1764 O O . LEU A 1 229 ? 6.948 -2.847 -30.537 1.00 97.88 229 LEU A O 1
ATOM 1768 N N . LEU A 1 230 ? 8.964 -3.604 -31.208 1.00 97.94 230 LEU A N 1
ATOM 1769 C CA . LEU A 1 230 ? 9.641 -3.340 -29.948 1.00 97.94 230 LEU A CA 1
ATOM 1770 C C . LEU A 1 230 ? 9.601 -1.850 -29.608 1.00 97.94 230 LEU A C 1
ATOM 1772 O O . LEU A 1 230 ? 9.271 -1.526 -28.481 1.00 97.94 230 LEU A O 1
ATOM 1776 N N . ALA A 1 231 ? 9.846 -0.962 -30.576 1.00 97.06 231 ALA A N 1
ATOM 1777 C CA . ALA A 1 231 ? 9.756 0.483 -30.375 1.00 97.06 231 ALA A CA 1
ATOM 1778 C C . ALA A 1 231 ? 8.353 0.915 -29.925 1.00 97.06 231 ALA A C 1
ATOM 1780 O O . ALA A 1 231 ? 8.221 1.688 -28.985 1.00 97.06 231 ALA A O 1
ATOM 1781 N N . ARG A 1 232 ? 7.285 0.378 -30.537 1.00 97.44 232 ARG A N 1
ATOM 1782 C CA . ARG A 1 232 ? 5.912 0.717 -30.131 1.00 97.44 232 ARG A CA 1
ATOM 1783 C C . ARG A 1 232 ? 5.594 0.250 -28.710 1.00 97.44 232 ARG A C 1
ATOM 1785 O O . ARG A 1 232 ? 4.958 0.996 -27.968 1.00 97.44 232 ARG A O 1
ATOM 1792 N N . LEU A 1 233 ? 6.025 -0.959 -28.348 1.00 96.25 233 LEU A N 1
ATOM 1793 C CA . LEU A 1 233 ? 5.842 -1.524 -27.007 1.00 96.25 233 LEU A CA 1
ATOM 1794 C C . LEU A 1 233 ? 6.709 -0.812 -25.958 1.00 96.25 233 LEU A C 1
ATOM 1796 O O . LEU A 1 233 ? 6.248 -0.588 -24.846 1.00 96.25 233 LEU A O 1
ATOM 1800 N N . ALA A 1 234 ? 7.939 -0.439 -26.313 1.00 94.44 234 ALA A N 1
ATOM 1801 C CA . ALA A 1 234 ? 8.845 0.322 -25.460 1.00 94.44 234 ALA A CA 1
ATOM 1802 C C . ALA A 1 234 ? 8.327 1.744 -25.236 1.00 94.44 234 ALA A C 1
ATOM 1804 O O . ALA A 1 234 ? 8.356 2.218 -24.108 1.00 94.44 234 ALA A O 1
ATOM 1805 N N . GLU A 1 235 ? 7.789 2.398 -26.269 1.00 89.25 235 GLU A N 1
ATOM 1806 C CA . GLU A 1 235 ? 7.133 3.699 -26.129 1.00 89.25 235 GLU A CA 1
ATOM 1807 C C . GLU A 1 235 ? 5.871 3.589 -25.266 1.00 89.25 235 GLU A C 1
ATOM 1809 O O . GLU A 1 235 ? 5.682 4.417 -24.385 1.00 89.25 235 GLU A O 1
ATOM 1814 N N . ALA A 1 236 ? 5.049 2.546 -25.445 1.00 85.50 236 ALA A N 1
ATOM 1815 C CA . ALA A 1 236 ? 3.891 2.309 -24.580 1.00 85.50 236 ALA A CA 1
ATOM 1816 C C . ALA A 1 236 ? 4.314 2.127 -23.115 1.00 85.50 236 ALA A C 1
ATOM 1818 O O . ALA A 1 236 ? 3.780 2.792 -22.236 1.00 85.50 236 ALA A O 1
ATOM 1819 N N . ALA A 1 237 ? 5.328 1.298 -22.855 1.00 81.31 237 ALA A N 1
ATOM 1820 C CA . ALA A 1 237 ? 5.868 1.101 -21.513 1.00 81.31 237 ALA A CA 1
ATOM 1821 C C . ALA A 1 237 ? 6.459 2.398 -20.929 1.00 81.31 237 ALA A C 1
ATOM 1823 O O . ALA A 1 237 ? 6.186 2.734 -19.778 1.00 81.31 237 ALA A O 1
ATOM 1824 N N . TRP A 1 238 ? 7.204 3.165 -21.732 1.00 80.19 238 TRP A N 1
ATOM 1825 C CA . TRP A 1 238 ? 7.813 4.440 -21.342 1.00 80.19 238 TRP A CA 1
ATOM 1826 C C . TRP A 1 238 ? 6.771 5.508 -20.996 1.00 80.19 238 TRP A C 1
ATOM 1828 O O . TRP A 1 238 ? 6.876 6.179 -19.973 1.00 80.19 238 TRP A O 1
ATOM 1838 N N . GLN A 1 239 ? 5.734 5.636 -21.826 1.00 75.81 239 GLN A N 1
ATOM 1839 C CA . GLN A 1 239 ? 4.610 6.550 -21.607 1.00 75.81 239 GLN A CA 1
ATOM 1840 C C . GLN A 1 239 ? 3.582 5.993 -20.614 1.00 75.81 239 GLN A C 1
ATOM 1842 O O . GLN A 1 239 ? 2.613 6.673 -20.280 1.00 75.81 239 GLN A O 1
ATOM 1847 N N . SER A 1 240 ? 3.797 4.766 -20.124 1.00 64.62 240 SER A N 1
ATOM 1848 C CA . SER A 1 240 ? 2.867 4.029 -19.265 1.00 64.62 240 SER A CA 1
ATOM 1849 C C . SER A 1 240 ? 1.459 3.897 -19.857 1.00 64.62 240 SER A C 1
ATOM 1851 O O . SER A 1 240 ? 0.456 3.881 -19.142 1.00 64.62 240 SER A O 1
ATOM 1853 N N . GLU A 1 241 ? 1.387 3.788 -21.178 1.00 68.12 241 GLU A N 1
ATOM 1854 C CA . GLU A 1 241 ? 0.203 3.311 -21.870 1.00 68.12 241 GLU A CA 1
ATOM 1855 C C . GLU A 1 241 ? 0.042 1.822 -21.535 1.00 68.12 241 GLU A C 1
ATOM 1857 O O . GLU A 1 241 ? 1.024 1.082 -21.440 1.00 68.12 241 GLU A O 1
ATOM 1862 N N . GLY A 1 242 ? -1.194 1.385 -21.287 1.00 75.88 242 GLY A N 1
ATOM 1863 C CA . GLY A 1 242 ? -1.497 -0.021 -21.025 1.00 75.88 242 GLY A CA 1
ATOM 1864 C C . GLY A 1 242 ? -1.153 -0.940 -22.212 1.00 75.88 242 GLY A C 1
ATOM 1865 O O . GLY A 1 242 ? -0.424 -0.559 -23.129 1.00 75.88 242 GLY A O 1
ATOM 1866 N N . PRO A 1 243 ? -1.679 -2.174 -22.229 1.00 86.25 243 PRO A N 1
ATOM 1867 C CA . PRO A 1 243 ? -1.464 -3.094 -23.342 1.00 86.25 243 PRO A CA 1
ATOM 1868 C C . PRO A 1 243 ? -1.770 -2.446 -24.697 1.00 86.25 243 PRO A C 1
ATOM 1870 O O . PRO A 1 243 ? -2.796 -1.792 -24.867 1.00 86.25 243 PRO A O 1
ATOM 1873 N N . VAL A 1 244 ? -0.875 -2.637 -25.666 1.00 93.38 244 VAL A N 1
ATOM 1874 C CA . VAL A 1 244 ? -1.059 -2.120 -27.023 1.00 93.38 244 VAL A CA 1
ATOM 1875 C C . VAL A 1 244 ? -1.922 -3.104 -27.801 1.00 93.38 244 VAL A C 1
ATOM 1877 O O . VAL A 1 244 ? -1.556 -4.277 -27.950 1.00 93.38 244 VAL A O 1
ATOM 1880 N N . ASP A 1 245 ? -3.060 -2.628 -28.296 1.00 93.38 245 ASP A N 1
ATOM 1881 C CA . ASP A 1 245 ? -3.997 -3.447 -29.054 1.00 93.38 245 ASP A CA 1
ATOM 1882 C C . ASP A 1 245 ? -3.455 -3.843 -30.444 1.00 93.38 245 ASP A C 1
ATOM 1884 O O . ASP A 1 245 ? -2.486 -3.291 -30.980 1.00 93.38 245 ASP A O 1
ATOM 1888 N N . VAL A 1 246 ? -4.074 -4.865 -31.041 1.00 92.19 246 VAL A N 1
ATOM 1889 C CA . VAL A 1 246 ? -3.658 -5.404 -32.347 1.00 92.19 246 VAL A CA 1
ATOM 1890 C C . VAL A 1 246 ? -3.727 -4.349 -33.466 1.00 92.19 246 VAL A C 1
ATOM 1892 O O . VAL A 1 246 ? -2.750 -4.263 -34.216 1.00 92.19 246 VAL A O 1
ATOM 1895 N N . PRO A 1 247 ? -4.800 -3.542 -33.611 1.00 92.06 247 PRO A N 1
ATOM 1896 C CA . PRO A 1 247 ? -4.855 -2.484 -34.623 1.00 92.06 247 PRO A CA 1
ATOM 1897 C C . PRO A 1 247 ? -3.705 -1.474 -34.515 1.00 92.06 247 PRO A C 1
ATOM 1899 O O . PRO A 1 247 ? -3.038 -1.207 -35.518 1.00 92.06 247 PRO A O 1
ATOM 1902 N N . THR A 1 248 ? -3.407 -0.990 -33.307 1.00 93.38 248 THR A N 1
ATOM 1903 C CA . THR A 1 248 ? -2.321 -0.031 -33.057 1.00 93.38 248 THR A CA 1
ATOM 1904 C C . THR A 1 248 ? -0.960 -0.644 -33.375 1.00 93.38 248 THR A C 1
ATOM 1906 O O . THR A 1 248 ? -0.097 0.008 -33.971 1.00 93.38 248 THR A O 1
ATOM 1909 N N . ILE A 1 249 ? -0.748 -1.919 -33.028 1.00 95.62 249 ILE A N 1
ATOM 1910 C CA . ILE A 1 249 ? 0.483 -2.624 -33.401 1.00 95.62 249 ILE A CA 1
ATOM 1911 C C . ILE A 1 249 ? 0.612 -2.710 -34.922 1.00 95.62 249 ILE A C 1
ATOM 1913 O O . ILE A 1 249 ? 1.703 -2.489 -35.451 1.00 95.62 249 ILE A O 1
ATOM 1917 N N . VAL A 1 250 ? -0.462 -3.045 -35.637 1.00 94.62 250 VAL A N 1
ATOM 1918 C CA . VAL A 1 250 ? -0.423 -3.207 -37.097 1.00 94.62 250 VAL A CA 1
ATOM 1919 C C . VAL A 1 250 ? -0.027 -1.907 -37.782 1.00 94.62 250 VAL A C 1
ATOM 1921 O O . VAL A 1 250 ? 0.884 -1.921 -38.611 1.00 94.62 250 VAL A O 1
ATOM 1924 N N . GLU A 1 251 ? -0.648 -0.794 -37.395 1.00 94.50 251 GLU A N 1
ATOM 1925 C CA . GLU A 1 251 ? -0.335 0.530 -37.934 1.00 94.50 251 GLU A CA 1
ATOM 1926 C C . GLU A 1 251 ? 1.137 0.904 -37.705 1.00 94.50 251 GLU A C 1
ATOM 1928 O O . GLU A 1 251 ? 1.825 1.342 -38.630 1.00 94.50 251 GLU A O 1
ATOM 1933 N N . ALA A 1 252 ? 1.658 0.638 -36.503 1.00 93.06 252 ALA A N 1
ATOM 1934 C CA . ALA A 1 252 ? 3.046 0.933 -36.159 1.00 93.06 252 ALA A CA 1
ATOM 1935 C C . ALA A 1 252 ? 4.063 0.037 -36.893 1.00 93.06 252 ALA A C 1
ATOM 1937 O O . ALA A 1 252 ? 5.192 0.452 -37.168 1.00 93.06 252 ALA A O 1
ATOM 1938 N N . THR A 1 253 ? 3.708 -1.213 -37.203 1.00 95.50 253 THR A N 1
ATOM 1939 C CA . THR A 1 253 ? 4.666 -2.228 -37.679 1.00 95.50 253 THR A CA 1
ATOM 1940 C C . THR A 1 253 ? 4.616 -2.492 -39.182 1.00 95.50 253 THR A C 1
ATOM 1942 O O . THR A 1 253 ? 5.671 -2.787 -39.766 1.00 95.50 253 THR A O 1
ATOM 1945 N N . TRP A 1 254 ? 3.457 -2.317 -39.817 1.00 94.25 254 TRP A N 1
ATOM 1946 C CA . TRP A 1 254 ? 3.228 -2.441 -41.262 1.00 94.25 254 TRP A CA 1
ATOM 1947 C C . TRP A 1 254 ? 2.527 -1.189 -41.813 1.00 94.25 254 TRP A C 1
ATOM 1949 O O . TRP A 1 254 ? 1.390 -1.263 -42.286 1.00 94.25 254 TRP A O 1
ATOM 1959 N N . PRO A 1 255 ? 3.192 -0.021 -41.764 1.00 87.38 255 PRO A N 1
ATOM 1960 C CA . PRO A 1 255 ? 2.577 1.231 -42.183 1.00 87.38 255 PRO A CA 1
ATOM 1961 C C . PRO A 1 255 ? 2.156 1.170 -43.657 1.00 87.38 255 PRO A C 1
ATOM 1963 O O . PRO A 1 255 ? 2.955 0.832 -44.531 1.00 87.38 255 PRO A O 1
ATOM 1966 N N . GLY A 1 256 ? 0.894 1.511 -43.927 1.00 86.06 256 GLY A N 1
ATOM 1967 C CA . GLY A 1 256 ? 0.319 1.544 -45.275 1.00 86.06 256 GLY A CA 1
ATOM 1968 C C . GLY A 1 256 ? -0.144 0.192 -45.834 1.00 86.06 256 GLY A C 1
ATOM 1969 O O . GLY A 1 256 ? -0.718 0.165 -46.924 1.00 86.06 256 GLY A O 1
ATOM 1970 N N . GLU A 1 257 ? 0.044 -0.921 -45.118 1.00 87.75 257 GLU A N 1
ATOM 1971 C CA . GLU A 1 257 ? -0.500 -2.217 -45.536 1.00 87.75 257 GLU A CA 1
ATOM 1972 C C . GLU A 1 257 ? -1.974 -2.359 -45.131 1.00 87.75 257 GLU A C 1
ATOM 1974 O O . GLU A 1 257 ? -2.357 -2.113 -43.989 1.00 87.75 257 GLU A O 1
ATOM 1979 N N . ARG A 1 258 ? -2.818 -2.815 -46.064 1.00 83.81 258 ARG A N 1
ATOM 1980 C CA . ARG A 1 258 ? -4.209 -3.186 -45.774 1.00 83.81 258 ARG A CA 1
ATOM 1981 C C . ARG A 1 258 ? -4.285 -4.681 -45.513 1.00 83.81 258 ARG A C 1
ATOM 1983 O O . ARG A 1 258 ? -4.224 -5.481 -46.445 1.00 83.81 258 ARG A O 1
ATOM 1990 N N . LEU A 1 259 ? -4.412 -5.048 -44.245 1.00 84.69 259 LEU A N 1
ATOM 1991 C CA . LEU A 1 259 ? -4.529 -6.435 -43.810 1.00 84.69 259 LEU A CA 1
ATOM 1992 C C . LEU A 1 259 ? -5.971 -6.737 -43.412 1.00 84.69 259 LEU A C 1
ATOM 1994 O O . LEU A 1 259 ? -6.619 -5.936 -42.743 1.00 84.69 259 LEU A O 1
ATOM 1998 N N . LEU A 1 260 ? -6.463 -7.911 -43.809 1.00 88.19 260 LEU A N 1
ATOM 1999 C CA . LEU A 1 260 ? -7.702 -8.446 -43.249 1.00 88.19 260 LEU A CA 1
ATOM 2000 C C . LEU A 1 260 ? -7.506 -8.701 -41.741 1.00 88.19 260 LEU A C 1
ATOM 2002 O O . LEU A 1 260 ? -6.401 -9.104 -41.360 1.00 88.19 260 LEU A O 1
ATOM 2006 N N . PRO A 1 261 ? -8.537 -8.519 -40.893 1.00 81.38 261 PRO A N 1
ATOM 2007 C CA . PRO A 1 261 ? -8.409 -8.620 -39.434 1.00 81.38 261 PRO A CA 1
ATOM 2008 C C . PRO A 1 261 ? -7.710 -9.898 -38.941 1.00 81.38 261 PRO A C 1
ATOM 2010 O O . PRO A 1 261 ? -6.753 -9.822 -38.170 1.00 81.38 261 PRO A O 1
ATOM 2013 N N . ASP A 1 262 ? -8.095 -11.063 -39.465 1.00 74.88 262 ASP A N 1
ATOM 2014 C CA . ASP A 1 262 ? -7.499 -12.348 -39.068 1.00 74.88 262 ASP A CA 1
ATOM 2015 C C . ASP A 1 262 ? -6.023 -12.465 -39.487 1.00 74.88 262 ASP A C 1
ATOM 2017 O O . ASP A 1 262 ? -5.181 -12.987 -38.751 1.00 74.88 262 ASP A O 1
ATOM 2021 N N . ALA A 1 263 ? -5.676 -11.924 -40.660 1.00 81.50 263 ALA A N 1
ATOM 2022 C CA . ALA A 1 263 ? -4.302 -11.904 -41.157 1.00 81.50 263 ALA A CA 1
ATOM 2023 C C . ALA A 1 263 ? -3.417 -10.938 -40.351 1.00 81.50 263 ALA A C 1
ATOM 2025 O O . ALA A 1 263 ? -2.243 -11.228 -40.108 1.00 81.50 263 ALA A O 1
ATOM 2026 N N . ALA A 1 264 ? -3.977 -9.809 -39.912 1.00 86.88 264 ALA A N 1
ATOM 2027 C CA . ALA A 1 264 ? -3.327 -8.860 -39.016 1.00 86.88 264 ALA A CA 1
ATOM 2028 C C . ALA A 1 264 ? -3.008 -9.501 -37.656 1.00 86.88 264 ALA A C 1
ATOM 2030 O O . ALA A 1 264 ? -1.849 -9.496 -37.235 1.00 86.88 264 ALA A O 1
ATOM 2031 N N . ALA A 1 265 ? -3.997 -10.131 -37.015 1.00 84.56 265 ALA A N 1
ATOM 2032 C CA . ALA A 1 265 ? -3.816 -10.802 -35.729 1.00 84.56 265 ALA A CA 1
ATOM 2033 C C . ALA A 1 265 ? -2.741 -11.904 -35.793 1.00 84.56 265 ALA A C 1
ATOM 2035 O O . ALA A 1 265 ? -1.848 -11.955 -34.943 1.00 84.56 265 ALA A O 1
ATOM 2036 N N . ALA A 1 266 ? -2.758 -12.737 -36.840 1.00 83.44 266 ALA A N 1
ATOM 2037 C CA . ALA A 1 266 ? -1.767 -13.797 -37.036 1.00 83.44 266 ALA A CA 1
ATOM 2038 C C . ALA A 1 266 ? -0.334 -13.258 -37.225 1.00 83.44 266 ALA A C 1
ATOM 2040 O O . ALA A 1 266 ? 0.635 -13.828 -36.704 1.00 83.44 266 ALA A O 1
ATOM 2041 N N . ARG A 1 267 ? -0.175 -12.141 -37.948 1.00 93.12 267 ARG A N 1
ATOM 2042 C CA . ARG A 1 267 ? 1.130 -11.486 -38.136 1.00 93.12 267 ARG A CA 1
ATOM 2043 C C . ARG A 1 267 ? 1.648 -10.862 -36.844 1.00 93.12 267 ARG A C 1
ATOM 2045 O O . ARG A 1 267 ? 2.820 -11.068 -36.521 1.00 93.12 267 ARG A O 1
ATOM 2052 N N . VAL A 1 268 ? 0.793 -10.171 -36.087 1.00 93.44 268 VAL A N 1
ATOM 2053 C CA . VAL A 1 268 ? 1.146 -9.627 -34.765 1.00 93.44 268 VAL A CA 1
ATOM 2054 C C . VAL A 1 268 ? 1.581 -10.747 -33.828 1.00 93.44 268 VAL A C 1
ATOM 2056 O O . VAL A 1 268 ? 2.676 -10.683 -33.271 1.00 93.44 268 VAL A O 1
ATOM 2059 N N . TYR A 1 269 ? 0.791 -11.818 -33.732 1.00 90.75 269 TYR A N 1
ATOM 2060 C CA . TYR A 1 269 ? 1.126 -12.987 -32.921 1.00 90.75 269 TYR A CA 1
ATOM 2061 C C . TYR A 1 269 ? 2.503 -13.564 -33.285 1.00 90.75 269 TYR A C 1
ATOM 2063 O O . TYR A 1 269 ? 3.325 -13.845 -32.412 1.00 90.75 269 TYR A O 1
ATOM 2071 N N . THR A 1 270 ? 2.795 -13.695 -34.581 1.00 92.62 270 THR A N 1
ATOM 2072 C CA . THR A 1 270 ? 4.082 -14.221 -35.064 1.00 92.62 270 THR A CA 1
ATOM 2073 C C . THR A 1 270 ? 5.250 -13.292 -34.717 1.00 92.62 270 THR A C 1
ATOM 2075 O O . THR A 1 270 ? 6.317 -13.763 -34.308 1.00 92.62 270 THR A O 1
ATOM 2078 N N . ALA A 1 271 ? 5.062 -11.977 -34.841 1.00 95.44 271 ALA A N 1
ATOM 2079 C CA . ALA A 1 271 ? 6.074 -10.986 -34.488 1.00 95.44 271 ALA A CA 1
ATOM 2080 C C . ALA A 1 271 ? 6.351 -10.969 -32.973 1.00 95.44 271 ALA A C 1
ATOM 2082 O O . ALA A 1 271 ? 7.512 -11.027 -32.563 1.00 95.44 271 ALA A O 1
ATOM 2083 N N . VAL A 1 272 ? 5.305 -11.015 -32.143 1.00 95.69 272 VAL A N 1
ATOM 2084 C CA . VAL A 1 272 ? 5.409 -11.127 -30.677 1.00 95.69 272 VAL A CA 1
ATOM 2085 C C . VAL A 1 272 ? 6.114 -12.418 -30.273 1.00 95.69 272 VAL A C 1
ATOM 2087 O O . VAL A 1 272 ? 7.073 -12.394 -29.502 1.00 95.69 272 VAL A O 1
ATOM 2090 N N . ARG A 1 273 ? 5.705 -13.558 -30.842 1.00 91.50 273 ARG A N 1
ATOM 2091 C CA . ARG A 1 273 ? 6.359 -14.852 -30.602 1.00 91.50 273 ARG A CA 1
ATOM 2092 C C . ARG A 1 273 ? 7.844 -14.810 -30.962 1.00 91.50 273 ARG A C 1
ATOM 2094 O O . ARG A 1 273 ? 8.655 -15.436 -30.286 1.00 91.50 273 ARG A O 1
ATOM 2101 N N . SER A 1 274 ? 8.204 -14.077 -32.014 1.00 93.44 274 SER A N 1
ATOM 2102 C CA . SER A 1 274 ? 9.599 -13.904 -32.421 1.00 93.44 274 SER A CA 1
ATOM 2103 C C . SER A 1 274 ? 10.388 -13.067 -31.415 1.00 93.44 274 SER A C 1
ATOM 2105 O O . SER A 1 274 ? 11.502 -13.451 -31.086 1.00 93.44 274 SER A O 1
ATOM 2107 N N . LEU A 1 275 ? 9.824 -11.975 -30.888 1.00 96.25 275 LEU A N 1
ATOM 2108 C CA . LEU A 1 275 ? 10.458 -11.186 -29.823 1.00 96.25 275 LEU A CA 1
ATOM 2109 C C . LEU A 1 275 ? 10.652 -11.995 -28.533 1.00 96.25 275 LEU A C 1
ATOM 2111 O O . LEU A 1 275 ? 11.728 -11.941 -27.942 1.00 96.25 275 LEU A O 1
ATOM 2115 N N . ARG A 1 276 ? 9.660 -12.802 -28.138 1.00 93.19 276 ARG A N 1
ATOM 2116 C CA . ARG A 1 276 ? 9.769 -13.698 -26.974 1.00 93.19 276 ARG A CA 1
ATOM 2117 C C . ARG A 1 276 ? 10.960 -14.644 -27.100 1.00 93.19 276 ARG A C 1
ATOM 2119 O O . ARG A 1 276 ? 11.837 -14.641 -26.247 1.00 93.19 276 ARG A O 1
ATOM 2126 N N . LYS A 1 277 ? 11.047 -15.350 -28.231 1.00 89.12 277 LYS A N 1
ATOM 2127 C CA . LYS A 1 277 ? 12.160 -16.264 -28.540 1.00 89.12 277 LYS A CA 1
ATOM 2128 C C . LYS A 1 277 ? 13.527 -15.591 -28.629 1.00 89.12 277 LYS A C 1
ATOM 2130 O O . LYS A 1 277 ? 14.536 -16.276 -28.559 1.00 89.12 277 LYS A O 1
ATOM 2135 N N . LEU A 1 278 ? 13.566 -14.285 -28.882 1.00 92.00 278 LEU A N 1
ATOM 2136 C CA . LEU A 1 278 ? 14.813 -13.526 -28.935 1.00 92.00 278 LEU A CA 1
ATOM 2137 C C . LEU A 1 278 ? 15.285 -13.053 -27.565 1.00 92.00 278 LEU A C 1
ATOM 2139 O O . LEU A 1 278 ? 16.367 -12.486 -27.496 1.00 92.00 278 LEU A O 1
ATOM 2143 N N . GLY A 1 279 ? 14.496 -13.265 -26.514 1.00 87.25 279 GLY A N 1
ATOM 2144 C CA . GLY A 1 279 ? 14.895 -12.946 -25.151 1.00 87.25 279 GLY A CA 1
ATOM 2145 C C . GLY A 1 279 ? 13.789 -12.344 -24.298 1.00 87.25 279 GLY A C 1
ATOM 2146 O O . GLY A 1 279 ? 14.016 -12.183 -23.111 1.00 87.25 279 GLY A O 1
ATOM 2147 N N . LEU A 1 280 ? 12.603 -12.030 -24.837 1.00 92.62 280 LEU A N 1
ATOM 2148 C CA . LEU A 1 280 ? 11.508 -11.391 -24.083 1.00 92.62 280 LEU A CA 1
ATOM 2149 C C . LEU A 1 280 ? 10.424 -12.361 -23.584 1.00 92.62 280 LEU A C 1
ATOM 2151 O O . LEU A 1 280 ? 9.321 -11.932 -23.262 1.00 92.62 280 LEU A O 1
ATOM 2155 N N . GLU A 1 281 ? 10.675 -13.670 -23.546 1.00 84.25 281 GLU A N 1
ATOM 2156 C CA . GLU A 1 281 ? 9.649 -14.663 -23.187 1.00 84.25 281 GLU A CA 1
ATOM 2157 C C . GLU A 1 281 ? 9.030 -14.433 -21.801 1.00 84.25 281 GLU A C 1
ATOM 2159 O O . GLU A 1 281 ? 7.812 -14.500 -21.672 1.00 84.25 281 GLU A O 1
ATOM 2164 N N . GLY A 1 282 ? 9.844 -14.071 -20.805 1.0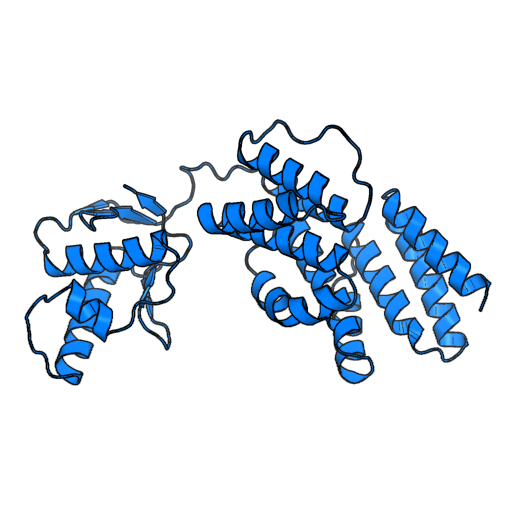0 80.12 282 GLY A N 1
ATOM 2165 C CA . GLY A 1 282 ? 9.377 -13.731 -19.456 1.00 80.12 282 GLY A CA 1
ATOM 2166 C C . GLY A 1 282 ? 8.956 -12.271 -19.262 1.00 80.12 282 GLY A C 1
ATOM 2167 O O . GLY A 1 282 ? 8.562 -11.912 -18.162 1.00 80.12 282 GLY A O 1
ATOM 2168 N N . ALA A 1 283 ? 9.065 -11.437 -20.300 1.00 87.44 283 ALA A N 1
ATOM 2169 C CA . ALA A 1 283 ? 8.957 -9.981 -20.196 1.00 87.44 283 ALA A CA 1
ATOM 2170 C C . ALA A 1 283 ? 7.959 -9.350 -21.178 1.00 87.44 283 ALA A C 1
ATOM 2172 O O . ALA A 1 283 ? 7.763 -8.141 -21.158 1.00 87.44 283 ALA A O 1
ATOM 2173 N N . LEU A 1 284 ? 7.354 -10.134 -22.073 1.00 92.56 284 LEU A N 1
ATOM 2174 C CA . LEU A 1 284 ? 6.358 -9.671 -23.036 1.00 92.56 284 LEU A CA 1
ATOM 2175 C C . LEU A 1 284 ? 5.070 -10.466 -22.851 1.00 92.56 284 LEU A C 1
ATOM 2177 O O . LEU A 1 284 ? 4.952 -11.611 -23.303 1.00 92.56 284 LEU A O 1
ATOM 2181 N N . HIS A 1 285 ? 4.084 -9.831 -22.235 1.00 85.88 285 HIS A N 1
ATOM 2182 C CA . HIS A 1 285 ? 2.826 -10.435 -21.820 1.00 85.88 285 HIS A CA 1
ATOM 2183 C C . HIS A 1 285 ? 1.734 -10.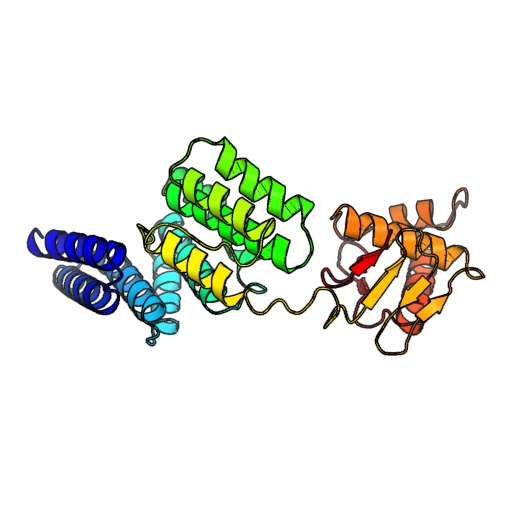238 -22.870 1.00 85.88 285 HIS A C 1
ATOM 2185 O O . HIS A 1 285 ? 1.704 -9.244 -23.595 1.00 85.88 285 HIS A O 1
ATOM 2191 N N . THR A 1 286 ? 0.841 -11.221 -22.968 1.00 83.12 286 THR A N 1
ATOM 2192 C CA . THR A 1 286 ? -0.426 -11.091 -23.699 1.00 83.12 286 THR A CA 1
ATOM 2193 C C . THR A 1 286 ? -1.527 -10.908 -22.669 1.00 83.12 286 THR A C 1
ATOM 2195 O O . THR A 1 286 ? -1.634 -11.717 -21.751 1.00 83.12 286 THR A O 1
ATOM 2198 N N . THR A 1 287 ? -2.335 -9.868 -22.827 1.00 75.50 287 THR A N 1
ATOM 2199 C CA . THR A 1 287 ? -3.497 -9.584 -21.981 1.00 75.50 287 THR A CA 1
ATOM 2200 C C . THR A 1 287 ? -4.778 -9.696 -22.809 1.00 75.50 287 THR A C 1
ATOM 2202 O O . THR A 1 287 ? -4.720 -9.898 -24.024 1.00 75.50 287 THR A O 1
ATOM 2205 N N . GLY A 1 288 ? -5.945 -9.563 -22.169 1.00 63.88 288 GLY A N 1
ATOM 2206 C CA . GLY A 1 288 ? -7.225 -9.495 -22.885 1.00 63.88 288 GLY A CA 1
ATOM 2207 C C . GLY A 1 288 ? -7.314 -8.321 -23.871 1.00 63.88 288 GLY A C 1
ATOM 2208 O O . GLY A 1 288 ? -8.012 -8.428 -24.874 1.00 63.88 288 GLY A O 1
ATOM 2209 N N . ASP A 1 289 ? -6.541 -7.259 -23.628 1.00 72.56 289 ASP A N 1
ATOM 2210 C CA . ASP A 1 289 ? -6.607 -5.992 -24.364 1.00 72.56 289 ASP A CA 1
ATOM 2211 C C . ASP A 1 289 ? -5.441 -5.791 -25.353 1.00 72.56 289 ASP A C 1
ATOM 2213 O O . ASP A 1 289 ? -5.432 -4.822 -26.108 1.00 72.56 289 ASP A O 1
ATOM 2217 N N . GLY A 1 290 ? -4.448 -6.692 -25.387 1.00 89.25 290 GLY A N 1
ATOM 2218 C CA . GLY A 1 290 ? -3.314 -6.578 -26.308 1.00 89.25 290 GLY A CA 1
ATOM 2219 C C . GLY A 1 290 ? -2.005 -7.165 -25.785 1.00 89.25 290 GLY A C 1
ATOM 2220 O O . GLY A 1 290 ? -1.971 -8.243 -25.187 1.00 89.25 290 GLY A O 1
ATOM 2221 N N . TYR A 1 291 ? -0.898 -6.469 -26.052 1.00 91.25 291 TYR A N 1
ATOM 2222 C CA . TYR A 1 291 ? 0.446 -6.893 -25.650 1.00 91.25 291 TYR A CA 1
ATOM 2223 C C . TYR A 1 291 ? 1.155 -5.801 -24.855 1.00 91.25 291 TYR A C 1
ATOM 2225 O O . TYR A 1 291 ? 1.120 -4.633 -25.234 1.00 91.25 291 TYR A O 1
ATOM 2233 N N . ALA A 1 292 ? 1.833 -6.187 -23.777 1.00 90.19 292 ALA A N 1
ATOM 2234 C CA . ALA A 1 292 ? 2.546 -5.264 -22.899 1.00 90.19 292 ALA A CA 1
ATOM 2235 C C . ALA A 1 292 ? 3.918 -5.824 -22.519 1.00 90.19 292 ALA A C 1
ATOM 2237 O O . ALA A 1 292 ? 4.062 -7.031 -22.310 1.00 90.19 292 ALA A O 1
ATOM 2238 N N . LEU A 1 293 ? 4.917 -4.949 -22.410 1.00 89.31 293 LEU A N 1
ATOM 2239 C CA . LEU A 1 293 ? 6.145 -5.300 -21.702 1.00 89.31 293 LEU A CA 1
ATOM 2240 C C . LEU A 1 293 ? 5.858 -5.363 -20.200 1.00 89.31 293 LEU A C 1
ATOM 2242 O O . LEU A 1 293 ? 5.018 -4.619 -19.691 1.00 89.31 293 LEU A O 1
ATOM 2246 N N . ASP A 1 294 ? 6.545 -6.265 -19.508 1.00 82.06 294 ASP A N 1
ATOM 2247 C CA . ASP A 1 294 ? 6.523 -6.323 -18.054 1.00 82.06 294 ASP A CA 1
ATOM 2248 C C . ASP A 1 294 ? 6.954 -4.959 -17.486 1.00 82.06 294 ASP A C 1
ATOM 2250 O O . ASP A 1 294 ? 7.934 -4.392 -17.979 1.00 82.06 294 ASP A O 1
ATOM 2254 N N . PRO A 1 295 ? 6.254 -4.409 -16.477 1.00 74.69 295 PRO A N 1
ATOM 2255 C CA . PRO A 1 295 ? 6.634 -3.140 -15.863 1.00 74.69 295 PRO A CA 1
ATOM 2256 C C . PRO A 1 295 ? 8.077 -3.099 -15.343 1.00 74.69 295 PRO A C 1
ATOM 2258 O O . PRO A 1 295 ? 8.646 -2.019 -15.251 1.00 74.69 295 PRO A O 1
ATOM 2261 N N . ALA A 1 296 ? 8.681 -4.250 -15.032 1.00 73.94 296 ALA A N 1
ATOM 2262 C CA . ALA A 1 296 ? 10.077 -4.347 -14.616 1.00 73.94 296 ALA A CA 1
ATOM 2263 C C . ALA A 1 296 ? 11.090 -4.246 -15.780 1.00 73.94 296 ALA A C 1
ATOM 2265 O O . ALA A 1 296 ? 12.299 -4.218 -15.536 1.00 73.94 296 ALA A O 1
ATOM 2266 N N . VAL A 1 297 ? 10.645 -4.207 -17.045 1.00 83.19 297 VAL A N 1
ATOM 2267 C CA . VAL A 1 297 ? 11.533 -4.012 -18.203 1.00 83.19 297 VAL A CA 1
ATOM 2268 C C . VAL A 1 297 ? 12.038 -2.577 -18.230 1.00 83.19 297 VAL A C 1
ATOM 2270 O O . VAL A 1 297 ? 11.264 -1.625 -18.322 1.00 83.19 297 VAL A O 1
ATOM 2273 N N . ARG A 1 298 ? 13.359 -2.412 -18.256 1.00 86.31 298 ARG A N 1
ATOM 2274 C CA . ARG A 1 298 ? 13.972 -1.096 -18.420 1.00 86.31 298 ARG A CA 1
ATOM 2275 C C . ARG A 1 298 ? 13.959 -0.661 -19.882 1.00 86.31 298 ARG A C 1
ATOM 2277 O O . ARG A 1 298 ? 14.428 -1.395 -20.747 1.00 86.31 298 ARG A O 1
ATOM 2284 N N . VAL A 1 299 ? 13.512 0.562 -20.151 1.00 87.44 299 VAL A N 1
ATOM 2285 C CA . VAL A 1 299 ? 13.608 1.192 -21.478 1.00 87.44 299 VAL A CA 1
ATOM 2286 C C . VAL A 1 299 ? 14.746 2.216 -21.473 1.00 87.44 299 VAL A C 1
ATOM 2288 O O . VAL A 1 299 ? 14.762 3.121 -20.643 1.00 87.44 299 VAL A O 1
ATOM 2291 N N . GLN A 1 300 ? 15.705 2.066 -22.387 1.00 84.12 300 GLN A N 1
ATOM 2292 C CA . GLN A 1 300 ? 16.866 2.945 -22.540 1.00 84.12 300 GLN A CA 1
ATOM 2293 C C . GLN A 1 300 ? 16.716 3.835 -23.784 1.00 84.12 300 GLN A C 1
ATOM 2295 O O . GLN A 1 300 ? 16.451 3.327 -24.876 1.00 84.12 300 GLN A O 1
ATOM 2300 N N . GLY A 1 301 ? 16.887 5.150 -23.610 1.00 70.25 301 GLY A N 1
ATOM 2301 C CA . GLY A 1 301 ? 16.908 6.156 -24.685 1.00 70.25 301 GLY A CA 1
ATOM 2302 C C . GLY A 1 301 ? 18.280 6.338 -25.317 1.00 70.25 301 GLY A C 1
ATOM 2303 O O . GLY A 1 301 ? 19.280 6.265 -24.567 1.00 70.25 301 GLY A O 1
#